Protein AF-A0A7S1W642-F1 (afdb_monomer)

pLDDT: mean 82.27, std 17.05, range [37.09, 96.06]

Mean predicted aligned error: 13.73 Å

Solvent-accessible surface area (backbone atoms only — not comparable to full-atom values): 12241 Å² total; per-residue (Å²): 141,85,82,89,78,83,83,75,82,77,78,81,70,81,85,79,68,90,84,46,72,65,66,64,46,68,77,48,94,57,82,75,82,73,81,80,67,82,68,95,68,77,88,47,71,65,61,54,49,51,52,53,49,54,56,46,49,63,68,70,60,69,68,79,76,90,74,82,75,85,46,74,66,53,46,51,51,51,52,50,53,54,50,51,52,49,51,52,50,39,72,73,46,70,82,43,63,66,62,53,51,53,49,29,52,42,28,45,71,72,69,62,33,59,71,61,21,49,55,47,49,60,62,46,38,83,76,37,65,90,38,69,69,54,50,50,54,52,32,52,48,29,49,72,73,71,35,58,69,59,21,49,55,49,39,55,51,40,39,71,69,43,67,86,44,64,70,55,54,53,50,46,31,48,50,28,50,76,74,66,39,57,65,61,24,49,54,52,49,52,53,54,63,74,60,67,71,79,94,123

Secondary structure (DSSP, 8-state):
-----PPPPPP------TT-HHHHHHTTT-------SPPSSPPPHHHHHHHHHHHHHHHHT-PPP-----SHHHHHHHHHHHHHHHHHHHHH-TT-HHHHHHHHHHHHHTS--HHHHHHHHHHHHHHHTT-HHHHHHHHHHHHHTT-HHHHHHHHHHHHHH-TT-HHHHHHHHHHHHHTT-HHHHHHHHHHHHHT-----

InterPro domains:
  IPR003107 HAT (Half-A-TPR) repeat [SM00386] (77-109)
  IPR003107 HAT (Half-A-TPR) repeat [SM00386] (112-144)
  IPR003107 HAT (Half-A-TPR) repeat [SM00386] (146-178)
  IPR011990 Tetratricopeptide-like helical domain superfamily [G3DSA:1.25.40.10] (44-200)
  IPR011990 Tetratricopeptide-like helical domain superfamily [SSF48452] (63-199)
  IPR045075 Pre-mRNA-splicing factor Syf1-like [PTHR11246] (33-199)
  IPR059164 PRP39, C-terminal HAT repeat [PF23241] (94-191)

Sequence (200 aa):
MSANGQPKPARRGPRVDPMNPAAAAIRKGRTAVINRSAAAVQMTAEQLLAKSFDANKRKAGTEEPDLMIVSKAELQAHLANKRENFEKGIRRDATGLLSWLRYARWEAHVAKSAPNARALYERACDHHAGNSQYWRAFAVFEMADGKPDNARAVLHRATTTLPGDAELWLLAILLERTQGCVAAARDLYNAWMNYQPEDA

Nearest PDB structures (foldseek):
  8c6j-assembly1_S  TM=8.115E-01  e=1.028E-09  Homo sapiens
  7w5a-assembly1_J  TM=8.202E-01  e=1.488E-08  Homo sapiens
  7w5b-assembly1_J  TM=8.202E-01  e=1.488E-08  Homo sapiens
  4ui9-assembly1_K  TM=5.389E-01  e=4.474E-03  Homo sapiens
  5g05-assembly1_K  TM=5.331E-01  e=1.613E-02  Homo sapiens

Radius of gyration: 32.49 Å; Cα contacts (8 Å, |Δi|>4): 109; chains: 1; bounding box: 70×49×112 Å

Foldseek 3Di:
DDDDDDDDPDDDPDDPDVPCPPVVVVVPPDPPPPPPPDDPDDDDPVNVVVVVVVVVCVVVPPDPPPDDDDDPVSVVVVVVVVVVVLVVVCVVPVLDLVSLLVVLVCCVPPVVDLVVSVVSLVVNCVNCLVPPVSLVSVLVSCVVVVNLVVSLVSLVSSCVSCVVDPVSLVVNLVSCVVVVNNVVSVVSVVVSVVVDDPPD

Organism: Neobodo designis (NCBI:txid312471)

Structure (mmCIF, N/CA/C/O backbone):
data_AF-A0A7S1W642-F1
#
_entry.id   AF-A0A7S1W642-F1
#
loop_
_atom_site.group_PDB
_atom_site.id
_atom_site.type_symbol
_atom_site.label_atom_id
_atom_site.label_alt_id
_atom_site.label_comp_id
_atom_site.label_asym_id
_atom_site.label_entity_id
_atom_site.label_seq_id
_atom_site.pdbx_PDB_ins_code
_atom_site.Cartn_x
_atom_site.Cartn_y
_atom_site.Cartn_z
_atom_site.occupancy
_atom_site.B_iso_or_equiv
_atom_site.auth_seq_id
_atom_site.auth_comp_id
_atom_site.auth_asym_id
_atom_site.auth_atom_id
_atom_site.pdbx_PDB_model_num
ATOM 1 N N . MET A 1 1 ? 19.844 -15.547 -86.059 1.00 49.56 1 MET A N 1
ATOM 2 C CA . MET A 1 1 ? 20.796 -16.454 -85.386 1.00 49.56 1 MET A CA 1
ATOM 3 C C . MET A 1 1 ? 21.851 -15.598 -84.705 1.00 49.56 1 MET A C 1
ATOM 5 O O . MET A 1 1 ? 22.629 -14.977 -85.405 1.00 49.56 1 MET A O 1
ATOM 9 N N . SER A 1 2 ? 21.816 -15.494 -83.378 1.00 44.38 2 SER A N 1
ATOM 10 C CA . SER A 1 2 ? 22.982 -15.145 -82.556 1.00 44.38 2 SER A CA 1
ATOM 11 C C . SER A 1 2 ? 22.657 -15.533 -81.122 1.00 44.38 2 SER A C 1
ATOM 13 O O . SER A 1 2 ? 21.701 -15.037 -80.530 1.00 44.38 2 SER A O 1
ATOM 15 N N . ALA A 1 3 ? 23.394 -16.525 -80.641 1.00 44.84 3 ALA A N 1
ATOM 16 C CA . ALA A 1 3 ? 23.334 -17.062 -79.296 1.00 44.84 3 ALA A CA 1
ATOM 17 C C . ALA A 1 3 ? 24.242 -16.263 -78.345 1.00 44.84 3 ALA A C 1
ATOM 19 O O . ALA A 1 3 ? 25.037 -15.437 -78.786 1.00 44.84 3 ALA A O 1
ATOM 20 N N . ASN A 1 4 ? 24.166 -16.642 -77.067 1.00 37.09 4 ASN A N 1
ATOM 21 C CA . ASN A 1 4 ? 24.979 -16.234 -75.916 1.00 37.09 4 ASN A CA 1
ATOM 22 C C . ASN A 1 4 ? 24.650 -14.864 -75.318 1.00 37.09 4 ASN A C 1
ATOM 24 O O . ASN A 1 4 ? 24.716 -13.842 -75.976 1.00 37.09 4 ASN A O 1
ATOM 28 N N . GLY A 1 5 ? 24.352 -14.737 -74.030 1.00 42.75 5 GLY A N 1
ATOM 29 C CA . GLY A 1 5 ? 24.379 -15.701 -72.934 1.00 42.75 5 GLY A CA 1
ATOM 30 C C . GLY A 1 5 ? 24.453 -14.874 -71.658 1.00 42.75 5 GLY A C 1
ATOM 31 O O . GLY A 1 5 ? 25.495 -14.298 -71.363 1.00 42.75 5 GLY A O 1
ATOM 32 N N . GLN A 1 6 ? 23.335 -14.730 -70.947 1.00 51.53 6 GLN A N 1
ATOM 33 C CA . GLN A 1 6 ? 23.319 -13.940 -69.718 1.00 51.53 6 GLN A CA 1
ATOM 34 C C . GLN A 1 6 ? 24.147 -14.629 -68.620 1.00 51.53 6 GLN A C 1
ATOM 36 O O . GLN A 1 6 ? 24.037 -15.850 -68.453 1.00 51.53 6 GLN A O 1
ATOM 41 N N . PRO A 1 7 ? 24.965 -13.885 -67.853 1.00 47.59 7 PRO A N 1
ATOM 42 C CA . PRO A 1 7 ? 25.741 -14.466 -66.768 1.00 47.59 7 PRO A CA 1
ATOM 43 C C . PRO A 1 7 ? 24.801 -14.909 -65.639 1.00 47.59 7 PRO A C 1
ATOM 45 O O . PRO A 1 7 ? 24.036 -14.117 -65.091 1.00 47.59 7 PRO A O 1
ATOM 48 N N . LYS A 1 8 ? 24.848 -16.202 -65.298 1.00 58.00 8 LYS A N 1
ATOM 49 C CA . LYS A 1 8 ? 24.100 -16.789 -64.175 1.00 58.00 8 LYS A CA 1
ATOM 50 C C . LYS A 1 8 ? 24.438 -16.067 -62.860 1.00 58.00 8 LYS A C 1
ATOM 52 O O . LYS A 1 8 ? 25.617 -15.801 -62.616 1.00 58.00 8 LYS A O 1
ATOM 57 N N . PRO A 1 9 ? 23.461 -15.835 -61.963 1.00 46.06 9 PRO A N 1
ATOM 58 C CA . PRO A 1 9 ? 23.743 -15.263 -60.653 1.00 46.06 9 PRO A CA 1
ATOM 59 C C . PRO A 1 9 ? 24.614 -16.223 -59.834 1.00 46.06 9 PRO A C 1
ATOM 61 O O . PRO A 1 9 ? 24.337 -17.424 -59.740 1.00 46.06 9 PRO A O 1
ATOM 64 N N . ALA A 1 10 ? 25.683 -15.683 -59.249 1.00 53.12 10 ALA A N 1
ATOM 65 C CA . ALA A 1 10 ? 26.601 -16.424 -58.398 1.00 53.12 10 ALA A CA 1
ATOM 66 C C . ALA A 1 10 ? 25.837 -17.070 -57.231 1.00 53.12 10 ALA A C 1
ATOM 68 O O . ALA A 1 10 ? 25.111 -16.398 -56.494 1.00 53.12 10 ALA A O 1
ATOM 69 N N . ARG A 1 11 ? 25.998 -18.389 -57.057 1.00 50.47 11 ARG A N 1
ATOM 70 C CA . ARG A 1 11 ? 25.451 -19.118 -55.906 1.00 50.47 11 ARG A CA 1
ATOM 71 C C . ARG A 1 11 ? 25.945 -18.451 -54.624 1.00 50.47 11 ARG A C 1
ATOM 73 O O . ARG A 1 11 ? 27.147 -18.408 -54.375 1.00 50.47 11 ARG A O 1
ATOM 80 N N . ARG A 1 12 ? 25.011 -17.956 -53.809 1.00 48.12 12 ARG A N 1
ATOM 81 C CA . ARG A 1 12 ? 25.296 -17.426 -52.472 1.00 48.12 12 ARG A CA 1
ATOM 82 C C . ARG A 1 12 ? 26.004 -18.528 -51.676 1.00 48.12 12 ARG A C 1
ATOM 84 O O . ARG A 1 12 ? 25.432 -19.595 -51.461 1.00 48.12 12 ARG A O 1
ATOM 91 N N . GLY A 1 13 ? 27.269 -18.297 -51.324 1.00 47.72 13 GLY A N 1
ATOM 92 C CA . GLY A 1 13 ? 28.053 -19.229 -50.516 1.00 47.72 13 GLY A CA 1
ATOM 93 C C . GLY A 1 13 ? 27.393 -19.481 -49.152 1.00 47.72 13 GLY A C 1
ATOM 94 O O . GLY A 1 13 ? 26.568 -18.674 -48.714 1.00 47.72 13 GLY A O 1
ATOM 95 N N . PRO A 1 14 ? 27.720 -20.596 -48.477 1.00 47.94 14 PRO A N 1
ATOM 96 C CA . PRO A 1 14 ? 27.116 -20.940 -47.195 1.00 47.94 14 PRO A CA 1
ATOM 97 C C . PRO A 1 14 ? 27.367 -19.827 -46.171 1.00 47.94 14 PRO A C 1
ATOM 99 O O . PRO A 1 14 ? 28.490 -19.340 -46.037 1.00 47.94 14 PRO A O 1
ATOM 102 N N . ARG A 1 15 ? 26.303 -19.429 -45.464 1.00 48.81 15 ARG A N 1
ATOM 103 C CA . ARG A 1 15 ? 26.336 -18.442 -44.380 1.00 48.81 15 ARG A CA 1
ATOM 104 C C . ARG A 1 15 ? 27.291 -18.966 -43.302 1.00 48.81 15 ARG A C 1
ATOM 106 O O . ARG A 1 15 ? 27.024 -19.991 -42.685 1.00 48.81 15 ARG A O 1
ATOM 113 N N . VAL A 1 16 ? 28.445 -18.324 -43.155 1.00 50.91 16 VAL A N 1
ATOM 114 C CA . VAL A 1 16 ? 29.413 -18.628 -42.098 1.00 50.91 16 VAL A CA 1
ATOM 115 C C . VAL A 1 16 ? 28.907 -17.949 -40.834 1.00 50.91 16 VAL A C 1
ATOM 117 O O . VAL A 1 16 ? 29.051 -16.739 -40.688 1.00 50.91 16 VAL A O 1
ATOM 120 N N . ASP A 1 17 ? 28.264 -18.711 -39.954 1.00 49.16 17 ASP A N 1
ATOM 121 C CA . ASP A 1 17 ? 27.924 -18.225 -38.621 1.00 49.16 17 ASP A CA 1
ATOM 122 C C . ASP A 1 17 ? 29.236 -18.052 -37.832 1.00 49.16 17 ASP A C 1
ATOM 124 O O . ASP A 1 17 ? 29.948 -19.036 -37.608 1.00 49.16 17 ASP A O 1
ATOM 128 N N . PRO A 1 18 ? 29.601 -16.829 -37.401 1.00 50.25 18 PRO A N 1
ATOM 129 C CA . PRO A 1 18 ? 30.891 -16.559 -36.756 1.00 50.25 18 PRO A CA 1
ATOM 130 C C . PRO A 1 18 ? 30.999 -17.141 -35.335 1.00 50.25 18 PRO A C 1
ATOM 132 O O . PRO A 1 18 ? 32.017 -16.969 -34.672 1.00 50.25 18 PRO A O 1
ATOM 135 N N . MET A 1 19 ? 29.957 -17.829 -34.859 1.00 48.47 19 MET A N 1
ATOM 136 C CA . MET A 1 19 ? 29.772 -18.192 -33.452 1.00 48.47 19 MET A CA 1
ATOM 137 C C . MET A 1 19 ? 30.074 -19.662 -33.129 1.00 48.47 19 MET A C 1
ATOM 139 O O . MET A 1 19 ? 29.944 -20.065 -31.977 1.00 48.47 19 MET A O 1
ATOM 143 N N . ASN A 1 20 ? 30.488 -20.480 -34.103 1.00 52.81 20 ASN A N 1
ATOM 144 C CA . ASN A 1 20 ? 30.936 -21.845 -33.823 1.00 52.81 20 ASN A CA 1
ATOM 145 C C . ASN A 1 20 ? 32.332 -22.116 -34.411 1.00 52.81 20 ASN A C 1
ATOM 147 O O . ASN A 1 20 ? 32.452 -22.700 -35.494 1.00 52.81 20 ASN A O 1
ATOM 151 N N . PRO A 1 21 ? 33.408 -21.722 -33.703 1.00 56.78 21 PRO A N 1
ATOM 152 C CA . PRO A 1 21 ? 34.778 -21.965 -34.152 1.00 56.78 21 PRO A CA 1
ATOM 153 C C . PRO A 1 21 ? 35.096 -23.463 -34.314 1.00 56.78 21 PRO A C 1
ATOM 155 O O . PRO A 1 21 ? 35.993 -23.814 -35.080 1.00 56.78 21 PRO A O 1
ATOM 158 N N . ALA A 1 22 ? 34.332 -24.359 -33.672 1.00 50.94 22 ALA A N 1
ATOM 159 C CA . ALA A 1 22 ? 34.479 -25.803 -33.843 1.00 50.94 22 ALA A CA 1
ATOM 160 C C . ALA A 1 22 ? 33.923 -26.297 -35.192 1.00 50.94 22 ALA A C 1
ATOM 162 O O . ALA A 1 22 ? 34.529 -27.161 -35.824 1.00 50.94 22 ALA A O 1
ATOM 163 N N . ALA A 1 23 ? 32.834 -25.708 -35.701 1.00 48.88 23 ALA A N 1
ATOM 164 C CA . ALA A 1 23 ? 32.276 -26.075 -37.007 1.00 48.88 23 ALA A CA 1
ATOM 165 C C . ALA A 1 23 ? 33.197 -25.665 -38.176 1.00 48.88 23 ALA A C 1
ATOM 167 O O . ALA A 1 23 ? 33.302 -26.383 -39.172 1.00 48.88 23 ALA A O 1
ATOM 168 N N . ALA A 1 24 ? 33.924 -24.550 -38.039 1.00 49.59 24 ALA A N 1
ATOM 169 C CA . ALA A 1 24 ? 34.930 -24.122 -39.014 1.00 49.59 24 ALA A CA 1
ATOM 170 C C . ALA A 1 24 ? 36.179 -25.029 -39.022 1.00 49.59 24 ALA A C 1
ATOM 172 O O . ALA A 1 24 ? 36.808 -25.205 -40.069 1.00 49.59 24 ALA A O 1
ATOM 173 N N . ALA A 1 25 ? 36.516 -25.638 -37.880 1.00 51.16 25 ALA A N 1
ATOM 174 C CA . ALA A 1 25 ? 37.663 -26.532 -37.739 1.00 51.16 25 ALA A CA 1
ATOM 175 C C . ALA A 1 25 ? 37.437 -27.921 -38.364 1.00 51.16 25 ALA A C 1
ATOM 177 O O . ALA A 1 25 ? 38.392 -28.532 -38.827 1.00 51.16 25 ALA A O 1
ATOM 178 N N . ILE A 1 26 ? 36.190 -28.397 -38.456 1.00 50.56 26 ILE A N 1
ATOM 179 C CA . ILE A 1 26 ? 35.874 -29.725 -39.017 1.00 50.56 26 ILE A CA 1
ATOM 180 C C . ILE A 1 26 ? 35.987 -29.744 -40.556 1.00 50.56 26 ILE A C 1
ATOM 182 O O . ILE A 1 26 ? 36.255 -30.784 -41.152 1.00 50.56 26 ILE A O 1
ATOM 186 N N . ARG A 1 27 ? 35.844 -28.591 -41.231 1.00 49.28 27 ARG A N 1
ATOM 187 C CA . ARG A 1 27 ? 35.864 -28.500 -42.708 1.00 49.28 27 ARG A CA 1
ATOM 188 C C . ARG A 1 27 ? 37.254 -28.425 -43.341 1.00 49.28 27 ARG A C 1
ATOM 190 O O . ARG A 1 27 ? 37.380 -28.601 -44.549 1.00 49.28 27 ARG A O 1
ATOM 197 N N . LYS A 1 28 ? 38.299 -28.174 -42.555 1.00 48.47 28 LYS A N 1
ATOM 198 C CA . LYS A 1 28 ? 39.688 -28.386 -42.972 1.00 48.47 28 LYS A CA 1
ATOM 199 C C . LYS A 1 28 ? 40.158 -29.598 -42.196 1.00 48.47 28 LYS A C 1
ATOM 201 O O . LYS A 1 28 ? 40.260 -29.494 -40.985 1.00 48.47 28 LYS A O 1
ATOM 206 N N . GLY A 1 29 ? 40.429 -30.711 -42.876 1.00 46.78 29 GLY A N 1
ATOM 207 C CA . GLY A 1 29 ? 40.983 -31.941 -42.300 1.00 46.78 29 GLY A CA 1
ATOM 208 C C . GLY A 1 29 ? 42.361 -31.731 -41.667 1.00 46.78 29 GLY A C 1
ATOM 209 O O . GLY A 1 29 ? 43.370 -32.224 -42.151 1.00 46.78 29 GLY A O 1
ATOM 210 N N . ARG A 1 30 ? 42.407 -30.954 -40.591 1.00 49.25 30 ARG A N 1
ATOM 211 C CA . ARG A 1 30 ? 43.501 -30.838 -39.650 1.00 49.25 30 ARG A CA 1
ATOM 212 C C . ARG A 1 30 ? 43.010 -31.575 -38.426 1.00 49.25 30 ARG A C 1
ATOM 214 O O . ARG A 1 30 ? 42.185 -31.062 -37.677 1.00 49.25 30 ARG A O 1
ATOM 221 N N . THR A 1 31 ? 43.518 -32.781 -38.228 1.00 54.06 31 THR A N 1
ATOM 222 C CA . THR A 1 31 ? 43.613 -33.351 -36.890 1.00 54.06 31 THR A CA 1
ATOM 223 C C . THR A 1 31 ? 44.357 -32.318 -36.049 1.00 54.06 31 THR A C 1
ATOM 225 O O . THR A 1 31 ? 45.576 -32.196 -36.161 1.00 54.06 31 THR A O 1
ATOM 228 N N . ALA A 1 32 ? 43.633 -31.470 -35.317 1.00 61.97 32 ALA A N 1
ATOM 229 C CA . ALA A 1 32 ? 44.259 -30.508 -34.431 1.00 61.97 32 ALA A CA 1
ATOM 230 C C . ALA A 1 32 ? 45.066 -31.335 -33.432 1.00 61.97 32 ALA A C 1
ATOM 232 O O . ALA A 1 32 ? 44.494 -32.066 -32.625 1.00 61.97 32 ALA A O 1
ATOM 233 N N . VAL A 1 33 ? 46.393 -31.300 -33.557 1.00 66.94 33 VAL A N 1
ATOM 234 C CA . VAL A 1 33 ? 47.286 -31.922 -32.586 1.00 66.94 33 VAL A CA 1
ATOM 235 C C . VAL A 1 33 ? 47.102 -31.113 -31.308 1.00 66.94 33 VAL A C 1
ATOM 237 O O . VAL A 1 33 ? 47.676 -30.039 -31.150 1.00 66.94 33 VAL A O 1
ATOM 240 N N . ILE A 1 34 ? 46.199 -31.573 -30.443 1.00 76.31 34 ILE A N 1
ATOM 241 C CA . ILE A 1 34 ? 45.973 -30.961 -29.139 1.00 76.31 34 ILE A CA 1
ATOM 242 C C . ILE A 1 34 ? 47.219 -31.273 -28.329 1.00 76.31 34 ILE A C 1
ATOM 244 O O . ILE A 1 34 ? 47.512 -32.439 -28.056 1.00 76.31 34 ILE A O 1
ATOM 248 N N . ASN A 1 35 ? 47.965 -30.236 -27.968 1.00 78.88 35 ASN A N 1
ATOM 249 C CA . ASN A 1 35 ? 49.090 -30.402 -27.074 1.00 78.88 35 ASN A CA 1
ATOM 250 C C . ASN A 1 35 ? 48.566 -30.879 -25.707 1.00 78.88 35 ASN A C 1
ATOM 252 O O . ASN A 1 35 ? 47.826 -30.158 -25.041 1.00 78.88 35 ASN A O 1
ATOM 256 N N . ARG A 1 36 ? 48.917 -32.113 -25.326 1.00 79.00 36 ARG A N 1
ATOM 257 C CA . ARG A 1 36 ? 48.558 -32.732 -24.038 1.00 79.00 36 ARG A CA 1
ATOM 258 C C . ARG A 1 36 ? 49.648 -32.564 -22.976 1.00 79.00 36 ARG A C 1
ATOM 260 O O . ARG A 1 36 ? 49.562 -33.191 -21.925 1.00 79.00 36 ARG A O 1
ATOM 267 N N . SER A 1 37 ? 50.682 -31.761 -23.239 1.00 83.94 37 SER A N 1
ATOM 268 C CA . SER A 1 37 ? 51.653 -31.395 -22.209 1.00 83.94 37 SER A CA 1
ATOM 269 C C . SER A 1 37 ? 50.948 -30.707 -21.040 1.00 83.94 37 SER A C 1
ATOM 271 O O . SER A 1 37 ? 49.957 -30.002 -21.245 1.00 83.94 37 SER A O 1
ATOM 273 N N . ALA A 1 38 ? 51.474 -30.862 -19.825 1.00 79.19 38 ALA A N 1
ATOM 274 C CA . ALA A 1 38 ? 50.940 -30.172 -18.656 1.00 79.19 38 ALA A CA 1
ATOM 275 C C . ALA A 1 38 ? 50.869 -28.655 -18.905 1.00 79.19 38 ALA A C 1
ATOM 277 O O . ALA A 1 38 ? 51.824 -28.051 -19.400 1.00 79.19 38 ALA A O 1
ATOM 278 N N . ALA A 1 39 ? 49.729 -28.040 -18.583 1.00 80.56 39 ALA A N 1
ATOM 279 C CA . ALA A 1 39 ? 49.584 -26.593 -18.664 1.00 80.56 39 ALA A CA 1
ATOM 280 C C . ALA A 1 39 ? 50.556 -25.923 -17.680 1.00 80.56 39 ALA A C 1
ATOM 282 O O . ALA A 1 39 ? 50.622 -26.311 -16.513 1.00 80.56 39 ALA A O 1
ATOM 283 N N . ALA A 1 40 ? 51.285 -24.906 -18.148 1.00 83.19 40 ALA A N 1
ATOM 284 C CA . ALA A 1 40 ? 52.266 -24.183 -17.335 1.00 83.19 40 ALA A CA 1
ATOM 285 C C . ALA A 1 40 ? 51.632 -23.470 -16.124 1.00 83.19 40 ALA A C 1
ATOM 287 O O . ALA A 1 40 ? 52.281 -23.303 -15.098 1.00 83.19 40 ALA A O 1
ATOM 288 N N . VAL A 1 41 ? 50.356 -23.084 -16.231 1.00 85.12 41 VAL A N 1
ATOM 289 C CA . VAL A 1 41 ? 49.557 -22.531 -15.132 1.00 85.12 41 VAL A CA 1
ATOM 290 C C . VAL A 1 41 ? 48.321 -23.400 -14.962 1.00 85.12 41 VAL A C 1
ATOM 292 O O . VAL A 1 41 ? 47.552 -23.590 -15.905 1.00 85.12 41 VAL A O 1
ATOM 295 N N . GLN A 1 42 ? 48.136 -23.932 -13.758 1.00 85.75 42 GLN A N 1
ATOM 296 C CA . GLN A 1 42 ? 46.941 -24.688 -13.410 1.00 85.75 42 GLN A CA 1
ATOM 297 C C . GLN A 1 42 ? 45.798 -23.725 -13.096 1.00 85.75 42 GLN A C 1
ATOM 299 O O . GLN A 1 42 ? 45.986 -22.719 -12.412 1.00 85.75 42 GLN A O 1
ATOM 304 N N . MET A 1 43 ? 44.606 -24.038 -13.599 1.00 83.94 43 MET A N 1
ATOM 305 C CA . MET A 1 43 ? 43.406 -23.275 -13.275 1.00 83.94 43 MET A CA 1
ATOM 306 C C . MET A 1 43 ? 43.085 -23.446 -11.791 1.00 83.94 43 MET A C 1
ATOM 308 O O . MET A 1 43 ? 42.824 -24.560 -11.338 1.00 83.94 43 MET A O 1
ATOM 312 N N . THR A 1 44 ? 43.082 -22.346 -11.040 1.00 92.50 44 THR A N 1
ATOM 313 C CA . THR A 1 44 ? 42.696 -22.366 -9.626 1.00 92.50 44 THR A CA 1
ATOM 314 C C . THR A 1 44 ? 41.194 -22.140 -9.467 1.00 92.50 44 THR A C 1
ATOM 316 O O . THR A 1 44 ? 40.544 -21.503 -10.304 1.00 92.50 44 THR A O 1
ATOM 319 N N . ALA A 1 45 ? 40.629 -22.638 -8.364 1.00 90.56 45 ALA A N 1
ATOM 320 C CA . ALA A 1 45 ? 39.233 -22.379 -8.013 1.00 90.56 45 ALA A CA 1
ATOM 321 C C . ALA A 1 45 ? 38.956 -20.871 -7.883 1.00 90.56 45 ALA A C 1
ATOM 323 O O . ALA A 1 45 ? 37.933 -20.386 -8.358 1.00 90.56 45 ALA A O 1
ATOM 324 N N . GLU A 1 46 ? 39.906 -20.113 -7.334 1.00 91.31 46 GLU A N 1
ATOM 325 C CA . GLU A 1 46 ? 39.825 -18.656 -7.216 1.00 91.31 46 GLU A CA 1
ATOM 326 C C . GLU A 1 46 ? 39.705 -17.966 -8.580 1.00 91.31 46 GLU A C 1
ATOM 328 O O . GLU A 1 46 ? 38.846 -17.110 -8.761 1.00 91.31 46 GLU A O 1
ATOM 333 N N . GLN A 1 47 ? 40.492 -18.379 -9.579 1.00 91.44 47 GLN A N 1
ATOM 334 C CA . GLN A 1 47 ? 40.419 -17.804 -10.926 1.00 91.44 47 GLN A CA 1
ATOM 335 C C . GLN A 1 47 ? 39.085 -18.099 -11.620 1.00 91.44 47 GLN A C 1
ATOM 337 O O . GLN A 1 47 ? 38.584 -17.267 -12.380 1.00 91.44 47 GLN A O 1
ATOM 342 N N . LEU A 1 48 ? 38.506 -19.280 -11.384 1.00 92.38 48 LEU A N 1
ATOM 343 C CA . LEU A 1 48 ? 37.179 -19.625 -11.897 1.00 92.38 48 LEU A CA 1
ATOM 344 C C . LEU A 1 48 ? 36.098 -18.772 -11.234 1.00 92.38 48 LEU A C 1
ATOM 346 O O . LEU A 1 48 ? 35.258 -18.194 -11.929 1.00 92.38 48 LEU A O 1
ATOM 350 N N . LEU A 1 49 ? 36.159 -18.645 -9.908 1.00 92.25 49 LEU A N 1
ATOM 351 C CA . LEU A 1 49 ? 35.232 -17.825 -9.143 1.00 92.25 49 LEU A CA 1
ATOM 352 C C . LEU A 1 49 ? 35.346 -16.355 -9.556 1.00 92.25 49 LEU A C 1
ATOM 354 O O . LEU A 1 49 ? 34.333 -15.775 -9.934 1.00 92.25 49 LEU A O 1
ATOM 358 N N . ALA A 1 50 ? 36.547 -15.780 -9.614 1.00 91.31 50 ALA A N 1
ATOM 359 C CA . ALA A 1 50 ? 36.778 -14.396 -10.033 1.00 91.31 50 ALA A CA 1
ATOM 360 C C . ALA A 1 50 ? 36.214 -14.110 -11.433 1.00 91.31 50 ALA A C 1
ATOM 362 O O . ALA A 1 50 ? 35.456 -13.160 -11.614 1.00 91.31 50 ALA A O 1
ATOM 363 N N . LYS A 1 51 ? 36.472 -14.989 -12.412 1.00 91.56 51 LYS A N 1
ATOM 364 C CA . LYS A 1 51 ? 35.894 -14.855 -13.761 1.00 91.56 51 LYS A CA 1
ATOM 365 C C . LYS A 1 51 ? 34.368 -14.924 -13.752 1.00 91.56 51 LYS A C 1
ATOM 367 O O . LYS A 1 51 ? 33.725 -14.191 -14.502 1.00 91.56 51 LYS A O 1
ATOM 372 N N . SER A 1 52 ? 33.787 -15.799 -12.929 1.00 88.62 52 SER A N 1
ATOM 373 C CA . SER A 1 52 ? 32.331 -15.907 -12.795 1.00 88.62 52 SER A CA 1
ATOM 374 C C . SER A 1 52 ? 31.724 -14.662 -12.142 1.00 88.62 52 SER A C 1
ATOM 376 O O . SER A 1 52 ? 30.720 -14.148 -12.636 1.00 88.62 52 SER A O 1
ATOM 378 N N . PHE A 1 53 ? 32.375 -14.119 -11.109 1.00 86.94 53 PHE A N 1
ATOM 379 C CA . PHE A 1 53 ? 31.977 -12.885 -10.442 1.00 86.94 53 PHE A CA 1
ATOM 380 C C . PHE A 1 53 ? 32.075 -11.688 -11.385 1.00 86.94 53 PHE A C 1
ATOM 382 O O . PHE A 1 53 ? 31.112 -10.935 -11.487 1.00 86.94 53 PHE A O 1
ATOM 389 N N . ASP A 1 54 ? 33.163 -11.546 -12.144 1.00 86.50 54 ASP A N 1
ATOM 390 C CA . ASP A 1 54 ? 33.324 -10.476 -13.135 1.00 86.50 54 ASP A CA 1
ATOM 391 C C . ASP A 1 54 ? 32.281 -10.566 -14.251 1.00 86.50 54 ASP A C 1
ATOM 393 O O . ASP A 1 54 ? 31.691 -9.560 -14.653 1.00 86.50 54 ASP A O 1
ATOM 397 N N . ALA A 1 55 ? 32.016 -11.776 -14.749 1.00 84.44 55 ALA A N 1
ATOM 398 C CA . ALA A 1 55 ? 30.981 -12.003 -15.750 1.00 84.44 55 ALA A CA 1
ATOM 399 C C . ALA A 1 55 ? 29.583 -11.670 -15.206 1.00 84.44 55 ALA A C 1
ATOM 401 O O . ALA A 1 55 ? 28.775 -11.076 -15.922 1.00 84.44 55 ALA A O 1
ATOM 402 N N . ASN A 1 56 ? 29.300 -12.016 -13.948 1.00 81.25 56 ASN A N 1
ATOM 403 C CA . ASN A 1 56 ? 28.026 -11.707 -13.312 1.00 81.25 56 ASN A CA 1
ATOM 404 C C . ASN A 1 56 ? 27.892 -10.210 -13.004 1.00 81.25 56 ASN A C 1
ATOM 406 O O . ASN A 1 56 ? 26.850 -9.629 -13.274 1.00 81.25 56 ASN A O 1
ATOM 410 N N . LYS A 1 57 ? 28.961 -9.550 -12.545 1.00 77.94 57 LYS A N 1
ATOM 411 C CA . LYS A 1 57 ? 29.005 -8.102 -12.300 1.00 77.94 57 LYS A CA 1
ATOM 412 C C . LYS A 1 57 ? 28.724 -7.307 -13.573 1.00 77.94 57 LYS A C 1
ATOM 414 O O . LYS A 1 57 ? 27.957 -6.353 -13.540 1.00 77.94 57 LYS A O 1
ATOM 419 N N . ARG A 1 58 ? 29.273 -7.739 -14.714 1.00 69.38 58 ARG A N 1
ATOM 420 C CA . ARG A 1 58 ? 28.973 -7.135 -16.026 1.00 69.38 58 ARG A CA 1
ATOM 421 C C . ARG A 1 58 ? 27.505 -7.285 -16.432 1.00 69.38 58 ARG A C 1
ATOM 423 O O . ARG A 1 58 ? 26.975 -6.389 -17.071 1.00 69.38 58 ARG A O 1
ATOM 430 N N . LYS A 1 59 ? 26.852 -8.393 -16.067 1.00 69.56 59 LYS A N 1
ATOM 431 C CA . LYS A 1 59 ? 25.414 -8.604 -16.315 1.00 69.56 59 LYS A CA 1
ATOM 432 C C . LYS A 1 59 ? 24.522 -7.861 -15.320 1.00 69.56 59 LYS A C 1
ATOM 434 O O . LYS A 1 59 ? 23.445 -7.419 -15.691 1.00 69.56 59 LYS A O 1
ATOM 439 N N . ALA A 1 60 ? 24.961 -7.739 -14.071 1.00 63.91 60 ALA A N 1
ATOM 440 C CA . ALA A 1 60 ? 24.241 -7.047 -13.009 1.00 63.91 60 ALA A CA 1
ATOM 441 C C . ALA A 1 60 ? 24.342 -5.513 -13.119 1.00 63.91 60 ALA A C 1
ATOM 443 O O . ALA A 1 60 ? 23.511 -4.817 -12.551 1.00 63.91 60 ALA A O 1
ATOM 444 N N . GLY A 1 61 ? 25.349 -4.995 -13.833 1.00 56.25 61 GLY A N 1
ATOM 445 C CA . GLY A 1 61 ? 25.688 -3.571 -13.898 1.00 56.25 61 GLY A CA 1
ATOM 446 C C . GLY A 1 61 ? 25.118 -2.772 -15.073 1.00 56.25 61 GLY A C 1
ATOM 447 O O . GLY A 1 61 ? 25.558 -1.646 -15.277 1.00 56.25 61 GLY A O 1
ATOM 448 N N . THR A 1 62 ? 24.183 -3.296 -15.870 1.00 62.75 62 THR A N 1
ATOM 449 C CA . THR A 1 62 ? 23.403 -2.430 -16.772 1.00 62.75 62 THR A CA 1
ATOM 450 C C . THR A 1 62 ? 22.363 -1.679 -15.951 1.00 62.75 62 THR A C 1
ATOM 452 O O . THR A 1 62 ? 21.206 -2.088 -15.883 1.00 62.75 62 THR A O 1
ATOM 455 N N . GLU A 1 63 ? 22.793 -0.608 -15.286 1.00 61.03 63 GLU A N 1
ATOM 456 C CA . GLU A 1 63 ? 21.876 0.428 -14.818 1.00 61.03 63 GLU A CA 1
ATOM 457 C C . GLU A 1 63 ? 21.128 0.960 -16.050 1.00 61.03 63 GLU A C 1
ATOM 459 O O . GLU A 1 63 ? 21.738 1.208 -17.097 1.00 61.03 63 GLU A O 1
ATOM 464 N N . GLU A 1 64 ? 19.794 1.026 -15.973 1.00 66.19 64 GLU A N 1
ATOM 465 C CA . GLU A 1 64 ? 18.992 1.635 -17.039 1.00 66.19 64 GLU A CA 1
ATOM 466 C C . GLU A 1 64 ? 19.558 3.050 -17.278 1.00 66.19 64 GLU A C 1
ATOM 468 O O . GLU A 1 64 ? 19.784 3.763 -16.300 1.00 66.19 64 GLU A O 1
ATOM 473 N N . PRO A 1 65 ? 19.850 3.458 -18.529 1.00 75.44 65 PRO A N 1
ATOM 474 C CA . PRO A 1 65 ? 20.377 4.796 -18.776 1.00 75.44 65 PRO A CA 1
ATOM 475 C C . PRO A 1 65 ? 19.401 5.835 -18.217 1.00 75.44 65 PRO A C 1
ATOM 477 O O . PRO A 1 65 ? 18.191 5.677 -18.384 1.00 75.44 65 PRO A O 1
ATOM 480 N N . ASP A 1 66 ? 19.912 6.891 -17.580 1.00 76.25 66 ASP A N 1
ATOM 481 C CA . ASP A 1 66 ? 19.083 7.997 -17.090 1.00 76.25 66 ASP A CA 1
ATOM 482 C C . ASP A 1 66 ? 18.423 8.700 -18.286 1.00 76.25 66 ASP A C 1
ATOM 484 O O . ASP A 1 66 ? 19.022 9.520 -18.988 1.00 76.25 66 ASP A O 1
ATOM 488 N N . LEU A 1 67 ? 17.177 8.320 -18.572 1.00 78.88 67 LEU A N 1
ATOM 489 C CA . LEU A 1 67 ? 16.380 8.894 -19.646 1.00 78.88 67 LEU A CA 1
ATOM 490 C C . LEU A 1 67 ? 15.633 10.115 -19.111 1.00 78.88 67 LEU A C 1
ATOM 492 O O . LEU A 1 67 ? 14.739 10.001 -18.271 1.00 78.88 67 LEU A O 1
ATOM 496 N N . MET A 1 68 ? 15.959 11.289 -19.645 1.00 85.81 68 MET A N 1
ATOM 497 C CA . MET A 1 68 ? 15.185 12.500 -19.391 1.00 85.81 68 MET A CA 1
ATOM 498 C C . MET A 1 68 ? 13.843 12.400 -20.117 1.00 85.81 68 MET A C 1
ATOM 500 O O . MET A 1 68 ? 13.795 12.405 -21.344 1.00 85.81 68 MET A O 1
ATOM 504 N N . ILE A 1 69 ? 12.752 12.299 -19.358 1.00 87.25 69 ILE A N 1
ATOM 505 C CA . ILE A 1 69 ? 11.393 12.258 -19.906 1.00 87.25 69 ILE A CA 1
ATOM 506 C C . ILE A 1 69 ? 10.984 13.688 -20.271 1.00 87.25 69 ILE A C 1
ATOM 508 O O . ILE A 1 69 ? 10.784 14.517 -19.382 1.00 87.25 69 ILE A O 1
ATOM 512 N N . VAL A 1 70 ? 10.861 13.981 -21.567 1.00 90.19 70 VAL A N 1
ATOM 513 C CA . VAL A 1 70 ? 10.587 15.341 -22.058 1.00 90.19 70 VAL A CA 1
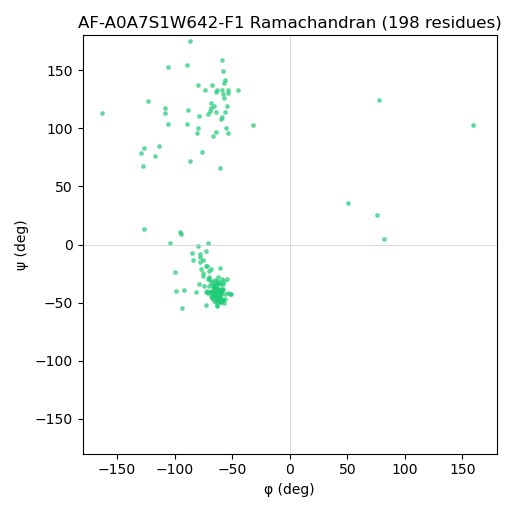ATOM 514 C C . VAL A 1 70 ? 9.107 15.516 -22.374 1.00 90.19 70 VAL A C 1
ATOM 516 O O . VAL A 1 70 ? 8.520 16.558 -22.077 1.00 90.19 70 VAL A O 1
ATOM 519 N N . SER A 1 71 ? 8.477 14.497 -22.963 1.00 93.38 71 SER A N 1
ATOM 520 C CA . SER A 1 71 ? 7.093 14.591 -23.427 1.00 93.38 71 SER A CA 1
ATOM 521 C C . SER A 1 71 ? 6.099 13.832 -22.543 1.00 93.38 71 SER A C 1
ATOM 523 O O . SER A 1 71 ? 6.399 12.812 -21.919 1.00 93.38 71 SER A O 1
ATOM 525 N N . LYS A 1 72 ? 4.840 14.295 -22.528 1.00 92.06 72 LYS A N 1
ATOM 526 C CA . LYS A 1 72 ? 3.739 13.576 -21.863 1.00 92.06 72 LYS A CA 1
ATOM 527 C C . LYS A 1 72 ? 3.542 12.174 -22.455 1.00 92.06 72 LYS A C 1
ATOM 529 O O . LYS A 1 72 ? 3.176 11.259 -21.723 1.00 92.06 72 LYS A O 1
ATOM 534 N N . ALA A 1 73 ? 3.776 12.005 -23.757 1.00 93.62 73 ALA A N 1
ATOM 535 C CA . ALA A 1 73 ? 3.673 10.712 -24.429 1.00 93.62 73 ALA A CA 1
ATOM 536 C C . ALA A 1 73 ? 4.758 9.737 -23.945 1.00 93.62 73 ALA A C 1
ATOM 538 O O . ALA A 1 73 ? 4.439 8.600 -23.602 1.00 93.62 73 ALA A O 1
ATOM 539 N N . GLU A 1 74 ? 6.006 10.198 -23.825 1.00 91.44 74 GLU A N 1
ATOM 540 C CA . GLU A 1 74 ? 7.099 9.419 -23.228 1.00 91.44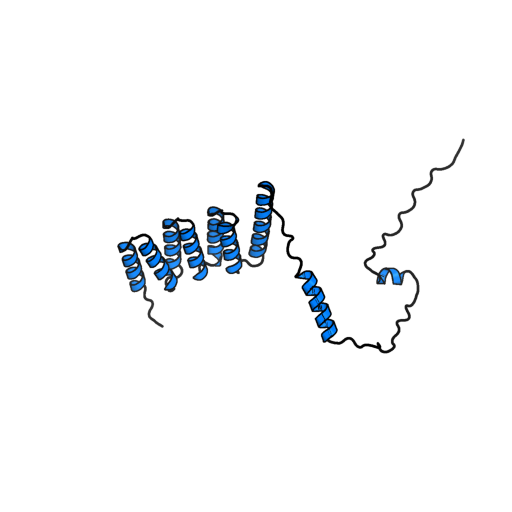 74 GLU A CA 1
ATOM 541 C C . GLU A 1 74 ? 6.804 9.046 -21.778 1.00 91.44 74 GLU A C 1
ATOM 543 O O . GLU A 1 74 ? 7.006 7.896 -21.396 1.00 91.44 74 GLU A O 1
ATOM 548 N N . LEU A 1 75 ? 6.264 9.978 -20.981 1.00 90.75 75 LEU A N 1
ATOM 549 C CA . LEU A 1 75 ? 5.880 9.690 -19.600 1.00 90.75 75 LEU A CA 1
ATOM 550 C C . LEU A 1 75 ? 4.845 8.562 -19.539 1.00 90.75 75 LEU A C 1
ATOM 552 O O . LEU A 1 75 ? 4.999 7.627 -18.758 1.00 90.75 75 LEU A O 1
ATOM 556 N N . GLN A 1 76 ? 3.803 8.623 -20.371 1.00 91.00 76 GLN A N 1
ATOM 557 C CA . GLN A 1 76 ? 2.773 7.583 -20.407 1.00 91.00 76 GLN A CA 1
ATOM 558 C C . GLN A 1 76 ? 3.332 6.235 -20.870 1.00 91.00 76 GLN A C 1
ATOM 560 O O . GLN A 1 76 ? 3.014 5.215 -20.262 1.00 91.00 76 GLN A O 1
ATOM 565 N N . ALA A 1 77 ? 4.202 6.219 -21.883 1.00 92.00 77 ALA A N 1
ATOM 566 C CA . ALA A 1 77 ? 4.873 5.001 -22.331 1.00 92.00 77 ALA A CA 1
ATOM 567 C C . ALA A 1 77 ? 5.774 4.410 -21.231 1.00 92.00 77 ALA A C 1
ATOM 569 O O . ALA A 1 77 ? 5.742 3.206 -20.979 1.00 92.00 77 ALA A O 1
ATOM 570 N N . HIS A 1 78 ? 6.520 5.254 -20.514 1.00 90.75 78 HIS A N 1
ATOM 571 C CA . HIS A 1 78 ? 7.355 4.834 -19.392 1.00 90.75 78 HIS A CA 1
ATOM 572 C C . HIS A 1 78 ? 6.518 4.235 -18.251 1.00 90.75 78 HIS A C 1
ATOM 574 O O . HIS A 1 78 ? 6.832 3.152 -17.754 1.00 90.75 78 HIS A O 1
ATOM 580 N N . LEU A 1 79 ? 5.415 4.889 -17.867 1.00 92.38 79 LEU A N 1
ATOM 581 C CA . LEU A 1 79 ? 4.488 4.362 -16.862 1.00 92.38 79 LEU A CA 1
ATOM 582 C C . LEU A 1 79 ? 3.854 3.037 -17.318 1.00 92.38 79 LEU A C 1
ATOM 584 O O . LEU A 1 79 ? 3.776 2.101 -16.525 1.00 92.38 79 LEU A O 1
ATOM 588 N N . ALA A 1 80 ? 3.447 2.920 -18.585 1.00 92.88 80 ALA A N 1
ATOM 589 C CA . ALA A 1 80 ? 2.883 1.688 -19.136 1.00 92.88 80 ALA A CA 1
ATOM 590 C C . ALA A 1 80 ? 3.885 0.522 -19.092 1.00 92.88 80 ALA A C 1
ATOM 592 O O . ALA A 1 80 ? 3.545 -0.558 -18.610 1.00 92.88 80 ALA A O 1
ATOM 593 N N . ASN A 1 81 ? 5.138 0.759 -19.489 1.00 92.75 81 ASN A N 1
ATOM 594 C CA . ASN A 1 81 ? 6.199 -0.247 -19.418 1.00 92.75 81 ASN A CA 1
ATOM 595 C C . ASN A 1 81 ? 6.475 -0.682 -17.970 1.00 92.75 81 ASN A C 1
ATOM 597 O O . ASN A 1 81 ? 6.611 -1.873 -17.686 1.00 92.75 81 ASN A O 1
ATOM 601 N N . LYS A 1 82 ? 6.522 0.267 -17.023 1.00 92.88 82 LYS A N 1
ATOM 602 C CA . LYS A 1 82 ? 6.702 -0.063 -15.600 1.00 92.88 82 LYS A CA 1
ATOM 603 C C . LYS A 1 82 ? 5.513 -0.871 -15.054 1.00 92.88 82 LYS A C 1
ATOM 605 O O . LYS A 1 82 ? 5.754 -1.859 -14.363 1.00 92.88 82 LYS A O 1
ATOM 610 N N . ARG A 1 83 ? 4.262 -0.543 -15.417 1.00 94.88 83 ARG A N 1
ATOM 611 C CA . ARG A 1 83 ? 3.066 -1.349 -15.073 1.00 94.88 83 ARG A CA 1
ATOM 612 C C . ARG A 1 83 ? 3.166 -2.770 -15.600 1.00 94.88 83 ARG A C 1
ATOM 614 O O . ARG A 1 83 ? 2.941 -3.717 -14.854 1.00 94.88 83 ARG A O 1
ATOM 621 N N . GLU A 1 84 ? 3.541 -2.930 -16.866 1.00 95.06 84 GLU A N 1
ATOM 622 C CA . GLU A 1 84 ? 3.696 -4.251 -17.471 1.00 95.06 84 GLU A CA 1
ATOM 623 C C . GLU A 1 84 ? 4.745 -5.090 -16.728 1.00 95.06 84 GLU A C 1
ATOM 625 O O . GLU A 1 84 ? 4.525 -6.275 -16.476 1.00 95.06 84 GLU A O 1
ATOM 630 N N . ASN A 1 85 ? 5.857 -4.476 -16.316 1.00 94.00 85 ASN A N 1
ATOM 631 C CA . ASN A 1 85 ? 6.892 -5.149 -15.533 1.00 94.00 85 ASN A CA 1
ATOM 632 C C . ASN A 1 85 ? 6.390 -5.587 -14.149 1.00 94.00 85 ASN A C 1
ATOM 634 O O . ASN A 1 85 ? 6.669 -6.714 -13.733 1.00 94.00 85 ASN A O 1
ATOM 638 N N . PHE A 1 86 ? 5.627 -4.741 -13.450 1.00 94.88 86 PHE A N 1
ATOM 639 C CA . PHE A 1 86 ? 5.000 -5.123 -12.181 1.00 94.88 86 PHE A CA 1
ATOM 640 C C . PHE A 1 86 ? 3.992 -6.260 -12.362 1.00 94.88 86 PHE A C 1
ATOM 642 O O . PHE A 1 86 ? 4.052 -7.244 -11.626 1.00 94.88 86 PHE A O 1
ATOM 649 N N . GLU A 1 87 ? 3.125 -6.180 -13.373 1.00 94.50 87 GLU A N 1
ATOM 650 C CA . GLU A 1 87 ? 2.141 -7.225 -13.680 1.00 94.50 87 GLU A CA 1
ATOM 651 C C . GLU A 1 87 ? 2.815 -8.549 -14.056 1.00 94.50 87 GLU A C 1
ATOM 653 O O . GLU A 1 87 ? 2.383 -9.607 -13.609 1.00 94.50 87 GLU A O 1
ATOM 658 N N . LYS A 1 88 ? 3.908 -8.523 -14.829 1.00 94.38 88 LYS A N 1
ATOM 659 C CA . LYS A 1 88 ? 4.723 -9.719 -15.105 1.00 94.38 88 LYS A CA 1
ATOM 660 C C . LYS A 1 88 ? 5.298 -10.317 -13.820 1.00 94.38 88 LYS A C 1
ATOM 662 O O . LYS A 1 88 ? 5.282 -11.536 -13.664 1.00 94.38 88 LYS A O 1
ATOM 667 N N . GLY A 1 89 ? 5.778 -9.477 -12.902 1.00 92.50 89 GLY A N 1
ATOM 668 C CA . GLY A 1 89 ? 6.287 -9.911 -11.600 1.00 92.50 89 GLY A CA 1
ATOM 669 C C . GLY A 1 89 ? 5.214 -10.577 -10.740 1.00 92.50 89 GLY A C 1
ATOM 670 O O . GLY A 1 89 ? 5.446 -11.653 -10.198 1.00 92.50 89 GLY A O 1
ATOM 671 N N . ILE A 1 90 ? 4.024 -9.981 -10.678 1.00 93.25 90 ILE A N 1
ATOM 672 C CA . ILE A 1 90 ? 2.880 -10.524 -9.935 1.00 93.25 90 ILE A CA 1
ATOM 673 C C . ILE A 1 90 ? 2.363 -11.815 -10.571 1.00 93.25 90 ILE A C 1
ATOM 675 O O . ILE A 1 90 ? 2.055 -12.764 -9.861 1.00 93.25 90 ILE A O 1
ATOM 679 N N . ARG A 1 91 ? 2.316 -11.898 -11.907 1.00 91.62 91 ARG A N 1
ATOM 680 C CA . ARG A 1 91 ? 1.955 -13.144 -12.602 1.00 91.62 91 ARG A CA 1
ATOM 681 C C . ARG A 1 91 ? 2.931 -14.279 -12.312 1.00 91.62 91 ARG A C 1
ATOM 683 O O . ARG A 1 91 ? 2.513 -15.430 -12.324 1.00 91.62 91 ARG A O 1
ATOM 690 N N . ARG A 1 92 ? 4.212 -13.967 -12.093 1.00 91.94 92 ARG A N 1
ATOM 691 C CA . ARG A 1 92 ? 5.209 -14.966 -11.699 1.00 91.94 92 ARG A CA 1
ATOM 692 C C . ARG A 1 92 ? 4.994 -15.406 -10.252 1.00 91.94 92 ARG A C 1
ATOM 694 O O . ARG A 1 92 ? 4.883 -16.598 -10.004 1.00 91.94 92 ARG A O 1
ATOM 701 N N . ASP A 1 93 ? 4.901 -14.437 -9.341 1.00 89.06 93 ASP A N 1
ATOM 702 C CA . ASP A 1 93 ? 4.857 -14.659 -7.895 1.00 89.06 93 ASP A CA 1
ATOM 703 C C . ASP A 1 93 ? 3.670 -13.897 -7.266 1.00 89.06 93 ASP A C 1
ATOM 705 O O . ASP A 1 93 ? 3.834 -12.829 -6.668 1.00 89.06 93 ASP A O 1
ATOM 709 N N . ALA A 1 94 ? 2.459 -14.451 -7.387 1.00 85.94 94 ALA A N 1
ATOM 710 C CA . ALA A 1 94 ? 1.226 -13.814 -6.899 1.00 85.94 94 ALA A CA 1
ATOM 711 C C . ALA A 1 94 ? 1.089 -13.827 -5.364 1.00 85.94 94 ALA A C 1
ATOM 713 O O . ALA A 1 94 ? 0.338 -13.041 -4.798 1.00 85.94 94 ALA A O 1
ATOM 714 N N . THR A 1 95 ? 1.836 -14.689 -4.674 1.00 88.06 95 THR A N 1
ATOM 715 C CA . THR A 1 95 ? 1.836 -14.809 -3.206 1.00 88.06 95 THR A CA 1
ATOM 716 C C . THR A 1 95 ? 2.782 -13.820 -2.518 1.00 88.06 95 THR A C 1
ATOM 718 O O . THR A 1 95 ? 2.805 -13.722 -1.290 1.00 88.06 95 THR A O 1
ATOM 721 N N . GLY A 1 96 ? 3.598 -13.084 -3.276 1.00 91.75 96 GLY A N 1
ATOM 722 C CA . GLY A 1 96 ? 4.565 -12.149 -2.716 1.00 91.75 96 GLY A CA 1
ATOM 723 C C . GLY A 1 96 ? 3.923 -10.819 -2.329 1.00 91.75 96 GLY A C 1
ATOM 724 O O . GLY A 1 96 ? 3.866 -9.916 -3.163 1.00 91.75 96 GLY A O 1
ATOM 725 N N . LEU A 1 97 ? 3.539 -10.643 -1.058 1.00 92.94 97 LEU A N 1
ATOM 726 C CA . LEU A 1 97 ? 2.937 -9.393 -0.559 1.00 92.94 97 LEU A CA 1
ATOM 727 C C . LEU A 1 97 ? 3.771 -8.152 -0.919 1.00 92.94 97 LEU A C 1
ATOM 729 O O . LEU A 1 97 ? 3.236 -7.136 -1.357 1.00 92.94 97 LEU A O 1
ATOM 733 N N . LEU A 1 98 ? 5.097 -8.231 -0.782 1.00 92.88 98 LEU A N 1
ATOM 734 C CA . LEU A 1 98 ? 5.982 -7.102 -1.069 1.00 92.88 98 LEU A CA 1
ATOM 735 C C . LEU A 1 98 ? 5.903 -6.646 -2.537 1.00 92.88 98 LEU A C 1
ATOM 737 O O . LEU A 1 98 ? 6.023 -5.452 -2.809 1.00 92.88 98 LEU A O 1
ATOM 741 N N . SER A 1 99 ? 5.677 -7.567 -3.479 1.00 93.75 99 SER A N 1
ATOM 742 C CA . SER A 1 99 ? 5.509 -7.238 -4.899 1.00 93.75 99 SER A CA 1
ATOM 743 C C . SER A 1 99 ? 4.255 -6.394 -5.121 1.00 93.75 99 SER A C 1
ATOM 745 O O . SER A 1 99 ? 4.331 -5.366 -5.799 1.00 93.75 99 SER A O 1
ATOM 747 N N . TRP A 1 100 ? 3.143 -6.776 -4.486 1.00 94.88 100 TRP A N 1
ATOM 748 C CA . TRP A 1 100 ? 1.888 -6.023 -4.513 1.00 94.88 100 TRP A CA 1
ATOM 749 C C . TRP A 1 100 ? 2.033 -4.653 -3.855 1.00 94.88 100 TRP A C 1
ATOM 751 O O . TRP A 1 100 ? 1.707 -3.642 -4.474 1.00 94.88 100 TRP A O 1
ATOM 761 N N . LEU A 1 101 ? 2.599 -4.593 -2.645 1.00 94.44 101 LEU A N 1
ATOM 762 C CA . LEU A 1 101 ? 2.776 -3.335 -1.913 1.00 94.44 101 LEU A CA 1
ATOM 763 C C . LEU A 1 101 ? 3.698 -2.363 -2.652 1.00 94.44 101 LEU A C 1
ATOM 765 O O . LEU A 1 101 ? 3.413 -1.168 -2.721 1.00 94.44 101 LEU A O 1
ATOM 769 N N . ARG A 1 102 ? 4.790 -2.856 -3.249 1.00 94.19 102 ARG A N 1
ATOM 770 C CA . ARG A 1 102 ? 5.699 -2.023 -4.045 1.00 94.19 102 ARG A CA 1
ATOM 771 C C . ARG A 1 102 ? 4.995 -1.443 -5.269 1.00 94.19 102 ARG A C 1
ATOM 773 O O . ARG A 1 102 ? 5.201 -0.270 -5.572 1.00 94.19 102 ARG A O 1
ATOM 780 N N . TYR A 1 103 ? 4.168 -2.238 -5.945 1.00 95.06 103 TYR A N 1
ATOM 781 C CA . TYR A 1 103 ? 3.407 -1.769 -7.099 1.00 95.06 103 TYR A CA 1
ATOM 782 C C . TYR A 1 103 ? 2.323 -0.757 -6.690 1.00 95.06 103 TYR A C 1
ATOM 784 O O . TYR A 1 103 ? 2.247 0.319 -7.281 1.00 95.06 103 TYR A O 1
ATOM 792 N N . ALA A 1 104 ? 1.575 -1.020 -5.615 1.00 94.69 104 ALA A N 1
ATOM 793 C CA . ALA A 1 104 ? 0.553 -0.105 -5.098 1.00 94.69 104 ALA A CA 1
ATOM 794 C C . ALA A 1 104 ? 1.150 1.239 -4.672 1.00 94.69 104 ALA A C 1
ATOM 796 O O . ALA A 1 104 ? 0.653 2.304 -5.039 1.00 94.69 104 ALA A O 1
ATOM 797 N N . ARG A 1 105 ? 2.277 1.194 -3.955 1.00 93.81 105 ARG A N 1
ATOM 798 C CA . ARG A 1 105 ? 3.024 2.384 -3.541 1.00 93.81 105 ARG A CA 1
ATOM 799 C C . ARG A 1 105 ? 3.529 3.180 -4.744 1.00 93.81 105 ARG A C 1
ATOM 801 O O . ARG A 1 105 ? 3.477 4.408 -4.733 1.00 93.81 105 ARG A O 1
ATOM 808 N N . TRP A 1 106 ? 4.006 2.497 -5.783 1.00 94.94 106 TRP A N 1
ATOM 809 C CA . TRP A 1 106 ? 4.449 3.147 -7.013 1.00 94.94 106 TRP A CA 1
ATOM 810 C C . TRP A 1 106 ? 3.291 3.836 -7.756 1.00 94.94 106 TRP A C 1
ATOM 812 O O . TRP A 1 106 ? 3.439 4.994 -8.149 1.00 94.94 106 TRP A O 1
ATOM 822 N N . GLU A 1 107 ? 2.121 3.197 -7.878 1.00 93.94 1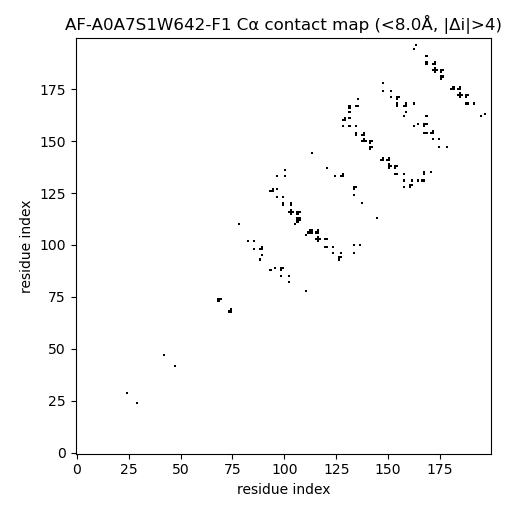07 GLU A N 1
ATOM 823 C CA . GLU A 1 107 ? 0.928 3.834 -8.468 1.00 93.94 107 GLU A CA 1
ATOM 824 C C . GLU A 1 107 ? 0.469 5.060 -7.667 1.00 93.94 107 GLU A C 1
ATOM 826 O O . GLU A 1 107 ? 0.142 6.098 -8.250 1.00 93.94 107 GLU A O 1
ATOM 831 N N . ALA A 1 108 ? 0.492 4.968 -6.334 1.00 91.50 108 ALA A N 1
ATOM 832 C CA . ALA A 1 108 ? 0.076 6.051 -5.449 1.00 91.50 108 ALA A CA 1
ATOM 833 C C . ALA A 1 108 ? 1.001 7.278 -5.543 1.00 91.50 108 ALA A C 1
ATOM 835 O O . ALA A 1 108 ? 0.524 8.398 -5.712 1.00 91.50 108 ALA A O 1
ATOM 836 N N . HIS A 1 109 ? 2.323 7.085 -5.468 1.00 88.62 109 HIS A N 1
ATOM 837 C CA . HIS A 1 109 ? 3.270 8.205 -5.390 1.00 88.62 109 HIS A CA 1
ATOM 838 C C . HIS A 1 109 ? 3.800 8.680 -6.746 1.00 88.62 109 HIS A C 1
ATOM 840 O O . HIS A 1 109 ? 3.975 9.882 -6.942 1.00 88.62 109 HIS A O 1
ATOM 846 N N . VAL A 1 110 ? 4.083 7.759 -7.674 1.00 86.44 110 VAL A N 1
ATOM 847 C CA . VAL A 1 110 ? 4.748 8.084 -8.948 1.00 86.44 110 VAL A CA 1
ATOM 848 C C . VAL A 1 110 ? 3.718 8.333 -10.038 1.00 86.44 110 VAL A C 1
ATOM 850 O O . VAL A 1 110 ? 3.714 9.400 -10.648 1.00 86.44 110 VAL A O 1
ATOM 853 N N . ALA A 1 111 ? 2.810 7.378 -10.255 1.00 82.44 111 ALA A N 1
ATOM 854 C CA . ALA A 1 111 ? 1.757 7.528 -11.259 1.00 82.44 111 ALA A CA 1
ATOM 855 C C . ALA A 1 111 ? 0.629 8.474 -10.804 1.00 82.44 111 ALA A C 1
ATOM 857 O O . ALA A 1 111 ? -0.181 8.891 -11.633 1.00 82.44 111 ALA A O 1
ATOM 858 N N . LYS A 1 112 ? 0.584 8.811 -9.502 1.00 86.19 112 LYS A N 1
ATOM 859 C CA . LYS A 1 112 ? -0.429 9.664 -8.855 1.00 86.19 112 LYS A CA 1
ATOM 860 C C . LYS A 1 112 ? -1.859 9.222 -9.176 1.00 86.19 112 LYS A C 1
ATOM 862 O O . LYS A 1 112 ? -2.759 10.045 -9.333 1.00 86.19 112 LYS A O 1
ATOM 867 N N . SER A 1 113 ? -2.062 7.910 -9.294 1.00 89.69 113 SER A N 1
ATOM 868 C CA . SER A 1 113 ? -3.357 7.316 -9.607 1.00 89.69 113 SER A CA 1
ATOM 869 C C . SER A 1 113 ? -3.875 6.515 -8.418 1.00 89.69 113 SER A C 1
ATOM 871 O O . SER A 1 113 ? -3.743 5.293 -8.341 1.00 89.69 113 SER A O 1
ATOM 873 N N . ALA A 1 114 ? -4.523 7.219 -7.491 1.00 90.75 114 ALA A N 1
ATOM 874 C CA . ALA A 1 114 ? -5.224 6.603 -6.372 1.00 90.75 114 ALA A CA 1
ATOM 875 C C . ALA A 1 114 ? -6.256 5.521 -6.769 1.00 90.75 114 ALA A C 1
ATOM 877 O O . ALA A 1 114 ? -6.292 4.486 -6.105 1.00 90.75 114 ALA A O 1
ATOM 878 N N . PRO A 1 115 ? -7.087 5.671 -7.829 1.00 93.38 115 PRO A N 1
ATOM 879 C CA . PRO A 1 115 ? -8.039 4.616 -8.186 1.00 93.38 115 PRO A CA 1
ATOM 880 C C . PRO A 1 115 ? -7.352 3.325 -8.650 1.00 93.38 115 PRO A C 1
ATOM 882 O O . PRO A 1 115 ? -7.815 2.242 -8.303 1.00 93.38 115 PRO A O 1
ATOM 885 N N . ASN A 1 116 ? -6.227 3.421 -9.366 1.00 93.06 116 ASN A N 1
ATOM 886 C CA . ASN A 1 116 ? -5.469 2.242 -9.784 1.00 93.06 116 ASN A CA 1
ATOM 887 C C . ASN A 1 116 ? -4.816 1.544 -8.588 1.00 93.06 116 ASN A C 1
ATOM 889 O O . ASN A 1 116 ? -4.856 0.318 -8.500 1.00 93.06 116 ASN A O 1
ATOM 893 N N . ALA A 1 117 ? -4.265 2.316 -7.646 1.00 95.06 117 ALA A N 1
ATOM 894 C CA . ALA A 1 117 ? -3.724 1.770 -6.407 1.00 95.06 117 ALA A CA 1
ATOM 895 C C . ALA A 1 117 ? -4.804 1.027 -5.595 1.00 95.06 117 ALA A C 1
ATOM 897 O O . ALA A 1 117 ? -4.551 -0.087 -5.146 1.00 95.06 117 ALA A O 1
ATOM 898 N N . ARG A 1 118 ? -6.028 1.572 -5.490 1.00 95.06 118 ARG A N 1
ATOM 899 C CA . ARG A 1 118 ? -7.170 0.883 -4.854 1.00 95.06 118 ARG A CA 1
ATOM 900 C C . ARG A 1 118 ? -7.525 -0.425 -5.537 1.00 95.06 118 ARG A C 1
ATOM 902 O O . ARG A 1 118 ? -7.643 -1.444 -4.869 1.00 95.06 118 ARG A O 1
ATOM 909 N N . ALA A 1 119 ? -7.661 -0.405 -6.861 1.00 95.06 119 ALA A N 1
ATOM 910 C CA . ALA A 1 119 ? -7.957 -1.612 -7.625 1.00 95.06 119 ALA A CA 1
ATOM 911 C C . ALA A 1 119 ? -6.886 -2.693 -7.408 1.00 95.06 119 ALA A C 1
ATOM 913 O O . ALA A 1 119 ? -7.194 -3.882 -7.378 1.00 95.06 119 ALA A O 1
ATOM 914 N N . LEU A 1 120 ? -5.628 -2.286 -7.228 1.00 94.94 120 LEU A N 1
ATOM 915 C CA . LEU A 1 120 ? -4.544 -3.207 -6.937 1.00 94.94 120 LEU A CA 1
ATOM 916 C C . LEU A 1 120 ? -4.602 -3.768 -5.511 1.00 94.94 120 LEU A C 1
ATOM 918 O O . LEU A 1 120 ? -4.373 -4.963 -5.346 1.00 94.94 120 LEU A O 1
ATOM 922 N N . TYR A 1 121 ? -4.922 -2.946 -4.505 1.00 95.56 121 TYR A N 1
ATOM 923 C CA . TYR A 1 121 ? -5.160 -3.439 -3.147 1.00 95.56 121 TYR A CA 1
ATOM 924 C C . TYR A 1 121 ? -6.321 -4.434 -3.131 1.00 95.56 121 TYR A C 1
ATOM 926 O O . TYR A 1 121 ? -6.131 -5.556 -2.684 1.00 95.56 121 TYR A O 1
ATOM 934 N N . GLU A 1 122 ? -7.469 -4.108 -3.728 1.00 94.81 122 GLU A N 1
ATOM 935 C CA . GLU A 1 122 ? -8.605 -5.040 -3.780 1.00 94.81 122 GLU A CA 1
ATOM 936 C C . GLU A 1 122 ? -8.247 -6.361 -4.483 1.00 94.81 122 GLU A C 1
ATOM 938 O O . GLU A 1 122 ? -8.594 -7.423 -3.980 1.00 94.81 122 GLU A O 1
ATOM 943 N N . ARG A 1 123 ? -7.457 -6.335 -5.569 1.00 94.69 123 ARG A N 1
ATOM 944 C CA . ARG A 1 123 ? -6.919 -7.567 -6.188 1.00 94.69 123 ARG A CA 1
ATOM 945 C C . ARG A 1 123 ? -5.990 -8.347 -5.254 1.00 94.69 123 ARG A C 1
ATOM 947 O O . ARG A 1 123 ? -6.000 -9.573 -5.254 1.00 94.69 123 ARG A O 1
ATOM 954 N N . ALA A 1 124 ? -5.156 -7.654 -4.485 1.00 94.50 124 ALA A N 1
ATOM 955 C CA . ALA A 1 124 ? -4.262 -8.281 -3.516 1.00 94.50 124 ALA A CA 1
ATOM 956 C C . ALA A 1 124 ? -5.024 -8.867 -2.311 1.00 94.50 124 ALA A C 1
ATOM 958 O O . ALA A 1 124 ? -4.515 -9.790 -1.671 1.00 94.50 124 ALA A O 1
ATOM 959 N N . CYS A 1 125 ? -6.237 -8.379 -2.021 1.00 93.75 125 CYS A N 1
ATOM 960 C CA . CYS A 1 125 ? -7.086 -8.866 -0.934 1.00 93.75 125 CYS A CA 1
ATOM 961 C C . CYS A 1 125 ? -7.362 -10.369 -1.055 1.00 93.75 125 CYS A C 1
ATOM 963 O O . CYS A 1 125 ? -7.246 -11.084 -0.062 1.00 93.75 125 CYS A O 1
ATOM 965 N N . ASP A 1 126 ? -7.636 -10.859 -2.267 1.00 90.38 126 ASP A N 1
ATOM 966 C CA . ASP A 1 126 ? -7.949 -12.272 -2.525 1.00 90.38 126 ASP A CA 1
ATOM 967 C C . ASP A 1 126 ? -6.815 -13.220 -2.096 1.00 90.38 126 ASP A C 1
ATOM 969 O O . ASP A 1 126 ? -7.055 -14.355 -1.688 1.00 90.38 126 ASP A O 1
ATOM 973 N N . HIS A 1 127 ? -5.566 -12.750 -2.146 1.00 89.75 127 HIS A N 1
ATOM 974 C CA . HIS A 1 127 ? -4.382 -13.534 -1.789 1.00 89.75 127 HIS A CA 1
ATOM 975 C C . HIS A 1 127 ? -3.857 -13.251 -0.374 1.00 89.75 127 HIS A C 1
ATOM 977 O O . HIS A 1 127 ? -3.143 -14.080 0.196 1.00 89.75 127 HIS A O 1
ATOM 983 N N . HIS A 1 128 ? -4.156 -12.077 0.190 1.00 91.88 128 HIS A N 1
ATOM 984 C CA . HIS A 1 128 ? -3.510 -11.566 1.404 1.00 91.88 128 HIS A CA 1
ATOM 985 C C . HIS A 1 128 ? -4.473 -11.163 2.525 1.00 91.88 128 HIS A C 1
ATOM 987 O O . HIS A 1 128 ? -4.027 -10.575 3.509 1.00 91.88 128 HIS A O 1
ATOM 993 N N . ALA A 1 129 ? -5.753 -11.537 2.446 1.00 91.44 129 ALA A N 1
ATOM 994 C CA . ALA A 1 129 ? -6.744 -11.263 3.492 1.00 91.44 129 ALA A CA 1
ATOM 995 C C . ALA A 1 129 ? -6.328 -11.761 4.893 1.00 91.44 129 ALA A C 1
ATOM 997 O O . ALA A 1 129 ? -6.685 -11.147 5.893 1.00 91.44 129 ALA A O 1
ATOM 998 N N . GLY A 1 130 ? -5.532 -12.831 4.983 1.00 92.31 130 GLY A N 1
ATOM 999 C CA . GLY A 1 130 ? -5.016 -13.352 6.255 1.00 92.31 130 GLY A CA 1
ATOM 1000 C C . GLY A 1 130 ? -3.803 -12.605 6.828 1.00 92.31 130 GLY A C 1
ATOM 1001 O O . GLY A 1 130 ? -3.300 -12.989 7.878 1.00 92.31 130 GLY A O 1
ATOM 1002 N N . ASN A 1 131 ? -3.283 -11.576 6.150 1.00 93.88 131 ASN A N 1
ATOM 1003 C CA . ASN A 1 131 ? -2.065 -10.883 6.563 1.00 93.88 131 ASN A CA 1
ATOM 1004 C C . ASN A 1 131 ? -2.358 -9.476 7.107 1.00 93.88 131 ASN A C 1
ATOM 1006 O O . ASN A 1 131 ? -2.769 -8.577 6.378 1.00 93.88 131 ASN A O 1
ATOM 1010 N N . SER A 1 132 ? -2.040 -9.258 8.380 1.00 93.56 132 SER A N 1
ATOM 1011 C CA . SER A 1 132 ? -2.121 -7.956 9.055 1.00 93.56 132 SER A CA 1
ATOM 1012 C C . SER A 1 132 ? -1.403 -6.813 8.323 1.00 93.56 132 SER A C 1
ATOM 1014 O O . SER A 1 132 ? -1.914 -5.696 8.212 1.00 93.56 132 SER A O 1
ATOM 1016 N N . GLN A 1 133 ? -0.198 -7.072 7.805 1.00 94.62 133 GLN A N 1
ATOM 1017 C CA . GLN A 1 133 ? 0.628 -6.051 7.150 1.00 94.62 133 GLN A CA 1
ATOM 1018 C C . GLN A 1 133 ? -0.045 -5.502 5.890 1.00 94.62 133 GLN A C 1
ATOM 1020 O O . GLN A 1 133 ? 0.070 -4.313 5.592 1.00 94.62 133 GLN A O 1
ATOM 1025 N N . TYR A 1 134 ? -0.781 -6.353 5.172 1.00 95.75 134 TYR A N 1
ATOM 1026 C CA . TYR A 1 134 ? -1.557 -5.948 4.005 1.00 95.75 134 TYR A CA 1
ATOM 1027 C C . TYR A 1 134 ? -2.651 -4.941 4.392 1.00 95.75 134 TYR A C 1
ATOM 1029 O O . TYR A 1 134 ? -2.704 -3.846 3.828 1.00 95.75 134 TYR A O 1
ATOM 1037 N N . TRP A 1 135 ? -3.466 -5.266 5.399 1.00 96.06 135 TRP A N 1
ATOM 1038 C CA . TRP A 1 135 ? -4.553 -4.398 5.860 1.00 96.06 135 TRP A CA 1
ATOM 1039 C C . TRP A 1 135 ? -4.051 -3.056 6.388 1.00 96.06 135 TRP A C 1
ATOM 1041 O O . TRP A 1 135 ? -4.620 -2.014 6.061 1.00 96.06 135 TRP A O 1
ATOM 1051 N N . ARG A 1 136 ? -2.944 -3.061 7.140 1.00 95.19 136 ARG A N 1
ATOM 1052 C CA . ARG A 1 136 ? -2.295 -1.825 7.598 1.00 95.19 136 ARG A CA 1
ATOM 1053 C C . ARG A 1 136 ? -1.844 -0.955 6.435 1.00 95.19 136 ARG A C 1
ATOM 1055 O O . ARG A 1 136 ? -2.134 0.238 6.425 1.00 95.19 136 ARG A O 1
ATOM 1062 N N . ALA A 1 137 ? -1.161 -1.538 5.451 1.00 95.31 137 ALA A N 1
ATOM 1063 C CA . ALA A 1 137 ? -0.703 -0.793 4.283 1.00 95.31 137 ALA A CA 1
ATOM 1064 C C . ALA A 1 137 ? -1.875 -0.189 3.493 1.00 95.31 137 ALA A C 1
ATOM 1066 O O . ALA A 1 137 ? -1.791 0.964 3.068 1.00 95.31 137 ALA A O 1
ATOM 1067 N N . PHE A 1 138 ? -2.979 -0.928 3.351 1.00 95.88 138 PHE A N 1
ATOM 1068 C CA . PHE A 1 138 ? -4.168 -0.441 2.658 1.00 95.88 138 PHE A CA 1
ATOM 1069 C C . PHE A 1 138 ? -4.857 0.703 3.424 1.00 95.88 138 PHE A C 1
ATOM 1071 O O . PHE A 1 138 ? -5.136 1.754 2.847 1.00 95.88 138 PHE A O 1
ATOM 1078 N N . ALA A 1 139 ? -5.042 0.564 4.739 1.00 95.38 139 ALA A N 1
ATOM 1079 C CA . ALA A 1 139 ? -5.611 1.624 5.571 1.00 95.38 139 ALA A CA 1
ATOM 1080 C C . ALA A 1 139 ? -4.747 2.899 5.565 1.00 95.38 139 ALA A C 1
ATOM 1082 O O . ALA A 1 139 ? -5.268 4.005 5.421 1.00 95.38 139 ALA A O 1
ATOM 1083 N N . VAL A 1 140 ? -3.419 2.759 5.664 1.00 93.69 140 VAL A N 1
ATOM 1084 C CA . VAL A 1 140 ? -2.477 3.890 5.578 1.00 93.69 140 VAL A CA 1
ATOM 1085 C C . VAL A 1 140 ? -2.553 4.584 4.222 1.00 93.69 140 VAL A C 1
ATOM 1087 O O . VAL A 1 140 ? -2.497 5.812 4.161 1.00 93.69 140 VAL A O 1
ATOM 1090 N N . PHE A 1 141 ? -2.718 3.822 3.142 1.00 94.88 141 PHE A N 1
ATOM 1091 C CA . PHE A 1 141 ? -2.909 4.383 1.812 1.00 94.88 141 PHE A CA 1
ATOM 1092 C C . PHE A 1 141 ? -4.195 5.227 1.712 1.00 94.88 141 PHE A C 1
ATOM 1094 O O . PHE A 1 141 ? -4.120 6.359 1.241 1.00 94.88 141 PHE A O 1
ATOM 1101 N N . GLU A 1 142 ? -5.344 4.740 2.193 1.00 94.44 142 GLU A N 1
ATOM 1102 C CA . GLU A 1 142 ? -6.605 5.510 2.154 1.00 94.44 142 GLU A CA 1
ATOM 1103 C C . GLU A 1 142 ? -6.548 6.771 3.030 1.00 94.44 142 GLU A C 1
ATOM 1105 O O . GLU A 1 142 ? -7.049 7.830 2.643 1.00 94.44 142 GLU A O 1
ATOM 1110 N N . MET A 1 143 ? -5.876 6.693 4.185 1.00 92.50 143 MET A N 1
ATOM 1111 C CA . MET A 1 143 ? -5.615 7.870 5.018 1.00 92.50 143 MET A CA 1
ATOM 1112 C C . MET A 1 143 ? -4.749 8.903 4.283 1.00 92.50 143 MET A C 1
ATOM 1114 O O . MET A 1 143 ? -5.030 10.098 4.356 1.00 92.50 143 MET A O 1
ATOM 1118 N N . ALA A 1 144 ? -3.727 8.458 3.545 1.00 91.94 144 ALA A N 1
ATOM 1119 C CA . ALA A 1 144 ? -2.860 9.336 2.760 1.00 91.94 144 ALA A CA 1
ATOM 1120 C C . ALA A 1 144 ? -3.555 9.931 1.517 1.00 91.94 144 ALA A C 1
ATOM 1122 O O . ALA A 1 144 ? -3.226 11.050 1.129 1.00 91.94 144 ALA A O 1
ATOM 1123 N N . ASP A 1 145 ? -4.528 9.228 0.921 1.00 91.31 145 ASP A N 1
ATOM 1124 C CA . ASP A 1 145 ? -5.384 9.740 -0.171 1.00 91.31 145 ASP A CA 1
ATOM 1125 C C . ASP A 1 145 ? -6.416 10.777 0.327 1.00 91.31 145 ASP A C 1
ATOM 1127 O O . ASP A 1 145 ? -7.137 11.375 -0.471 1.00 91.31 145 ASP A O 1
ATOM 1131 N N . GLY A 1 146 ? -6.509 10.998 1.645 1.00 90.81 146 GLY A N 1
ATOM 1132 C CA . GLY A 1 146 ? -7.459 11.931 2.253 1.00 90.81 146 GLY A CA 1
ATOM 1133 C C . GLY A 1 146 ? -8.894 11.400 2.299 1.00 90.81 146 GLY A C 1
ATOM 1134 O O . GLY A 1 146 ? -9.836 12.191 2.312 1.00 90.81 146 GLY A O 1
ATOM 1135 N N . LYS A 1 147 ? -9.077 10.071 2.309 1.00 92.62 147 LYS A N 1
ATOM 1136 C CA . LYS A 1 147 ? -10.390 9.406 2.313 1.00 92.62 147 LYS A CA 1
ATOM 1137 C C . LYS A 1 147 ? -10.594 8.579 3.585 1.00 92.62 147 LYS A C 1
ATOM 1139 O O . LYS A 1 147 ? -10.512 7.349 3.549 1.00 92.62 147 LYS A O 1
ATOM 1144 N N . PRO A 1 148 ? -10.885 9.227 4.726 1.00 91.62 148 PRO A N 1
ATOM 1145 C CA . PRO A 1 148 ? -11.020 8.526 6.000 1.00 91.62 148 PRO A CA 1
ATOM 1146 C C . PRO A 1 148 ? -12.202 7.550 6.026 1.00 91.62 148 PRO A C 1
ATOM 1148 O O . PRO A 1 148 ? -12.096 6.506 6.658 1.00 91.62 148 PRO A O 1
ATOM 1151 N N . ASP A 1 149 ? -13.289 7.819 5.298 1.00 93.94 149 ASP A N 1
ATOM 1152 C CA . ASP A 1 149 ? -14.446 6.912 5.243 1.00 93.94 149 ASP A CA 1
ATOM 1153 C C . ASP A 1 149 ? -14.116 5.574 4.574 1.00 93.94 149 ASP A C 1
ATOM 1155 O O . ASP A 1 149 ? -14.538 4.514 5.036 1.00 93.94 149 ASP A O 1
ATOM 1159 N N . ASN A 1 150 ? -13.283 5.601 3.532 1.00 94.12 150 ASN A N 1
ATOM 1160 C CA . ASN A 1 150 ? -12.771 4.377 2.928 1.00 94.12 150 ASN A CA 1
ATOM 1161 C C . ASN A 1 150 ? -11.846 3.638 3.898 1.00 94.12 150 ASN A C 1
ATOM 1163 O O . ASN A 1 150 ? -11.951 2.421 4.037 1.00 94.12 150 ASN A O 1
ATOM 1167 N N . ALA A 1 151 ? -10.970 4.366 4.601 1.00 95.31 151 ALA A N 1
ATOM 1168 C CA . ALA A 1 151 ? -10.092 3.773 5.605 1.00 95.31 151 ALA A CA 1
ATOM 1169 C C . ALA A 1 151 ? -10.895 3.077 6.720 1.00 95.31 151 ALA A C 1
ATOM 1171 O O . ALA A 1 151 ? -10.536 1.970 7.119 1.00 95.31 151 ALA A O 1
ATOM 1172 N N . ARG A 1 152 ? -12.023 3.659 7.158 1.00 95.06 152 ARG A N 1
ATOM 1173 C CA . ARG A 1 152 ? -12.965 3.027 8.099 1.00 95.06 152 ARG A CA 1
ATOM 1174 C C . ARG A 1 152 ? -13.519 1.716 7.556 1.00 95.06 152 ARG A C 1
ATOM 1176 O O . ARG A 1 152 ? -13.480 0.707 8.254 1.00 95.06 152 ARG A O 1
ATOM 1183 N N . ALA A 1 153 ? -13.991 1.708 6.310 1.00 95.12 153 ALA A N 1
ATOM 1184 C CA . ALA A 1 153 ? -14.530 0.503 5.680 1.00 95.12 153 ALA A CA 1
ATOM 1185 C C . ALA A 1 153 ? -13.471 -0.608 5.553 1.00 95.12 153 ALA A C 1
ATOM 1187 O O . ALA A 1 153 ? -13.754 -1.776 5.827 1.00 95.12 153 ALA A O 1
ATOM 1188 N N . VAL A 1 154 ? -12.237 -0.248 5.183 1.00 95.88 154 VAL A N 1
ATOM 1189 C CA . VAL A 1 154 ? -11.105 -1.183 5.104 1.00 95.88 154 VAL A CA 1
ATOM 1190 C C . VAL A 1 154 ? -10.759 -1.740 6.483 1.00 95.88 154 VAL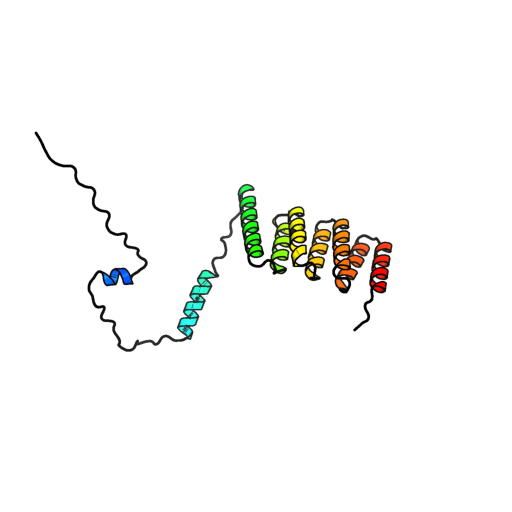 A C 1
ATOM 1192 O O . VAL A 1 154 ? -10.627 -2.952 6.626 1.00 95.88 154 VAL A O 1
ATOM 1195 N N . LEU A 1 155 ? -10.653 -0.890 7.507 1.00 94.69 155 LEU A N 1
ATOM 1196 C CA . LEU A 1 155 ? -10.324 -1.326 8.866 1.00 94.69 155 LEU A CA 1
ATOM 1197 C C . LEU A 1 155 ? -11.432 -2.175 9.487 1.00 94.69 155 LEU A C 1
ATOM 1199 O O . LEU A 1 155 ? -11.126 -3.166 10.134 1.00 94.69 155 LEU A O 1
ATOM 1203 N N . HIS A 1 156 ? -12.700 -1.869 9.219 1.00 93.81 156 HIS A N 1
ATOM 1204 C CA . HIS A 1 156 ? -13.820 -2.707 9.645 1.00 93.81 156 HIS A CA 1
ATOM 1205 C C . HIS A 1 156 ? -13.780 -4.100 8.992 1.00 93.81 156 HIS A C 1
ATOM 1207 O O . HIS A 1 156 ? -14.004 -5.119 9.647 1.00 93.81 156 HIS A O 1
ATOM 1213 N N . ARG A 1 157 ? -13.463 -4.183 7.690 1.00 94.88 157 ARG A N 1
ATOM 1214 C CA . ARG A 1 157 ? -13.226 -5.475 7.014 1.00 94.88 157 ARG A CA 1
ATOM 1215 C C . ARG A 1 157 ? -12.039 -6.212 7.638 1.00 94.88 157 ARG A C 1
ATOM 1217 O O . ARG A 1 157 ? -12.124 -7.419 7.867 1.00 94.88 157 ARG A O 1
ATOM 1224 N N . ALA A 1 158 ? -10.962 -5.490 7.938 1.00 94.88 158 ALA A N 1
ATOM 1225 C CA . ALA A 1 158 ? -9.754 -6.044 8.530 1.00 94.88 158 ALA A CA 1
ATOM 1226 C C . ALA A 1 158 ? -10.014 -6.632 9.925 1.00 94.88 158 ALA A C 1
ATOM 1228 O O . ALA A 1 158 ? -9.632 -7.773 10.165 1.00 94.88 158 ALA A O 1
ATOM 1229 N N . THR A 1 159 ? -10.722 -5.919 10.808 1.00 92.06 159 THR A N 1
ATOM 1230 C CA . THR A 1 159 ? -11.070 -6.414 12.153 1.00 92.06 159 THR A CA 1
ATOM 1231 C C . THR A 1 159 ? -12.045 -7.584 12.108 1.00 92.06 159 THR A C 1
ATOM 1233 O O . THR A 1 159 ? -11.953 -8.475 12.938 1.00 92.06 159 THR A O 1
ATOM 1236 N N . THR A 1 160 ? -12.934 -7.642 11.113 1.00 91.50 160 THR A N 1
ATOM 1237 C CA . THR A 1 160 ? -13.825 -8.802 10.922 1.00 91.50 160 THR A CA 1
ATOM 1238 C C . THR A 1 160 ? -13.052 -10.039 10.445 1.00 91.50 160 THR A C 1
ATOM 1240 O O . THR A 1 160 ? -13.378 -11.161 10.818 1.00 91.50 160 THR A O 1
ATOM 1243 N N . THR A 1 161 ? -12.024 -9.842 9.615 1.00 91.81 161 THR A N 1
ATOM 1244 C CA . THR A 1 161 ? -11.224 -10.937 9.036 1.00 91.81 161 THR A CA 1
ATOM 1245 C C . THR A 1 161 ? -10.156 -11.444 10.007 1.00 91.81 161 THR A C 1
ATOM 1247 O O . THR A 1 161 ? -9.917 -12.645 10.099 1.00 91.81 161 THR A O 1
ATOM 1250 N N . LEU A 1 162 ? -9.506 -10.527 10.725 1.00 91.12 162 LEU A N 1
ATOM 1251 C CA . LEU A 1 162 ? -8.408 -10.780 11.657 1.00 91.12 162 LEU A CA 1
ATOM 1252 C C . LEU A 1 162 ? -8.719 -10.156 13.023 1.00 91.12 162 LEU A C 1
ATOM 1254 O O . LEU A 1 162 ? -8.051 -9.213 13.452 1.00 91.12 162 LEU A O 1
ATOM 1258 N N . PRO A 1 163 ? -9.725 -10.675 13.736 1.00 88.88 163 PRO A N 1
ATOM 1259 C CA . PRO A 1 163 ? -10.170 -10.070 14.984 1.00 88.88 163 PRO A CA 1
ATOM 1260 C C . PRO A 1 163 ? -9.177 -10.270 16.142 1.00 88.88 163 PRO A C 1
ATOM 1262 O O . PRO A 1 163 ? -9.210 -9.516 17.109 1.00 88.88 163 PRO A O 1
ATOM 1265 N N . GLY A 1 164 ? -8.260 -11.240 16.046 1.00 86.94 164 GLY A N 1
ATOM 1266 C CA . GLY A 1 164 ? -7.207 -11.463 17.047 1.00 86.94 164 GLY A CA 1
ATOM 1267 C C . GLY A 1 164 ? -6.024 -10.493 16.960 1.00 86.94 164 GLY A C 1
ATOM 1268 O O . GLY A 1 164 ? -5.190 -10.469 17.859 1.00 86.94 164 GLY A O 1
ATOM 1269 N N . ASP A 1 165 ? -5.922 -9.693 15.897 1.00 90.06 165 ASP A N 1
ATOM 1270 C CA . ASP A 1 165 ? -4.797 -8.777 15.733 1.00 90.06 165 ASP A CA 1
ATOM 1271 C C . ASP A 1 165 ? -5.072 -7.414 16.381 1.00 90.06 165 ASP A C 1
ATOM 1273 O O . ASP A 1 165 ? -5.775 -6.559 15.835 1.00 90.06 165 ASP A O 1
ATOM 1277 N N . ALA A 1 166 ? -4.460 -7.198 17.545 1.00 90.50 166 ALA A N 1
ATOM 1278 C CA . ALA A 1 166 ? -4.546 -5.954 18.300 1.00 90.50 166 ALA A CA 1
ATOM 1279 C C . ALA A 1 166 ? -4.085 -4.722 17.499 1.00 90.50 166 ALA A C 1
ATOM 1281 O O . ALA A 1 166 ? -4.613 -3.626 17.699 1.00 90.50 166 ALA A O 1
ATOM 1282 N N . GLU A 1 167 ? -3.127 -4.868 16.578 1.00 91.19 167 GLU A N 1
ATOM 1283 C CA . GLU A 1 167 ? -2.587 -3.732 15.825 1.00 91.19 167 GLU A CA 1
ATOM 1284 C C . GLU A 1 167 ? -3.647 -3.114 14.899 1.00 91.19 167 GLU A C 1
ATOM 1286 O O . GLU A 1 167 ? -3.675 -1.893 14.722 1.00 91.19 167 GLU A O 1
ATOM 1291 N N . LEU A 1 168 ? -4.552 -3.929 14.345 1.00 93.44 168 LEU A N 1
ATOM 1292 C CA . LEU A 1 168 ? -5.640 -3.464 13.476 1.00 93.44 168 LEU A CA 1
ATOM 1293 C C . LEU A 1 168 ? -6.712 -2.705 14.262 1.00 93.44 168 LEU A C 1
ATOM 1295 O O . LEU A 1 168 ? -7.156 -1.641 13.822 1.00 93.44 168 LEU A O 1
ATOM 1299 N N . TRP A 1 169 ? -7.080 -3.201 15.445 1.00 93.12 169 TRP A N 1
ATOM 1300 C CA . TRP A 1 169 ? -8.014 -2.519 16.345 1.00 93.12 169 TRP A CA 1
ATOM 1301 C C . TRP A 1 169 ? -7.476 -1.163 16.798 1.00 93.12 169 TRP A C 1
ATOM 1303 O O . TRP A 1 169 ? -8.173 -0.149 16.714 1.00 93.12 169 TRP A O 1
ATOM 1313 N N . LEU A 1 170 ? -6.208 -1.120 17.215 1.00 93.06 170 LEU A N 1
ATOM 1314 C CA . LEU A 1 170 ? -5.551 0.121 17.619 1.00 93.06 170 LEU A CA 1
ATOM 1315 C C . LEU A 1 170 ? -5.467 1.124 16.467 1.00 93.06 170 LEU A C 1
ATOM 1317 O O . LEU A 1 170 ? -5.663 2.320 16.687 1.00 93.06 170 LEU A O 1
ATOM 1321 N N . LEU A 1 171 ? -5.221 0.656 15.240 1.00 93.94 171 LEU A N 1
ATOM 1322 C CA . LEU A 1 171 ? -5.204 1.516 14.060 1.00 93.94 171 LEU A CA 1
ATOM 1323 C C . LEU A 1 171 ? -6.588 2.126 13.773 1.00 93.94 171 LEU A C 1
ATOM 1325 O O . LEU A 1 171 ? -6.667 3.3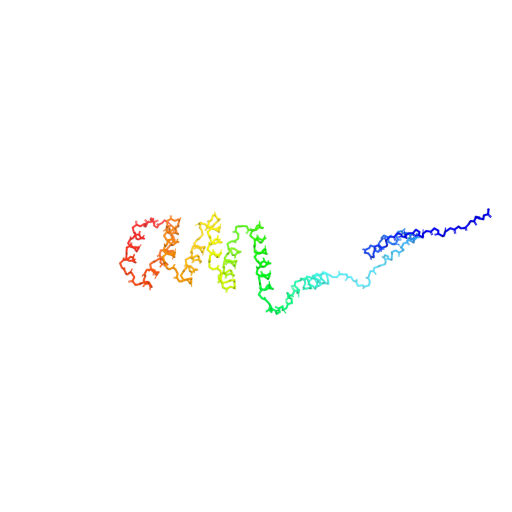13 13.461 1.00 93.94 171 LEU A O 1
ATOM 1329 N N . ALA A 1 172 ? -7.672 1.360 13.941 1.00 93.81 172 ALA A N 1
ATOM 1330 C CA . ALA A 1 172 ? -9.045 1.858 13.807 1.00 93.81 172 ALA A CA 1
ATOM 1331 C C . ALA A 1 172 ? -9.399 2.905 14.874 1.00 93.81 172 ALA A C 1
ATOM 1333 O O . ALA A 1 172 ? -9.916 3.974 14.552 1.00 93.81 172 ALA A O 1
ATOM 1334 N N . ILE A 1 173 ? -9.045 2.651 16.135 1.00 94.12 173 ILE A N 1
ATOM 1335 C CA . ILE A 1 173 ? -9.239 3.611 17.233 1.00 94.12 173 ILE A CA 1
ATOM 1336 C C . ILE A 1 173 ? -8.424 4.887 16.990 1.00 94.12 173 ILE A C 1
ATOM 1338 O O . ILE A 1 173 ? -8.910 5.998 17.215 1.00 94.12 173 ILE A O 1
ATOM 1342 N N . LEU A 1 174 ? -7.181 4.744 16.518 1.00 93.69 174 LEU A N 1
ATOM 1343 C CA . LEU A 1 174 ? -6.322 5.876 16.188 1.00 93.69 174 LEU A CA 1
ATOM 1344 C C . LEU A 1 174 ? -6.932 6.723 15.070 1.00 93.69 174 LEU A C 1
ATOM 1346 O O . LEU A 1 174 ? -6.930 7.945 15.199 1.00 93.69 174 LEU A O 1
ATOM 1350 N N . LEU A 1 175 ? -7.469 6.095 14.019 1.00 93.94 175 LEU A N 1
ATOM 1351 C CA . LEU A 1 175 ? -8.172 6.785 12.938 1.00 93.94 175 LEU A CA 1
ATOM 1352 C C . LEU A 1 175 ? -9.351 7.606 13.479 1.00 93.94 175 LEU A C 1
ATOM 1354 O O . LEU A 1 175 ? -9.437 8.797 13.201 1.00 93.94 175 LEU A O 1
ATOM 1358 N N . GLU A 1 176 ? -10.227 7.022 14.298 1.00 93.50 176 GLU A N 1
ATOM 1359 C CA . GLU A 1 176 ? -11.362 7.777 14.852 1.00 93.50 176 GLU A CA 1
ATOM 1360 C C . GLU A 1 176 ? -10.916 8.920 15.767 1.00 93.50 176 GLU A C 1
ATOM 1362 O O . GLU A 1 176 ? -11.503 10.005 15.760 1.00 93.50 176 GLU A O 1
ATOM 1367 N N . ARG A 1 177 ? -9.824 8.719 16.510 1.00 92.12 177 ARG A N 1
ATOM 1368 C CA . ARG A 1 177 ? -9.224 9.775 17.326 1.00 92.12 177 ARG A CA 1
ATOM 1369 C C . ARG A 1 177 ? -8.680 10.920 16.471 1.00 92.12 177 ARG A C 1
ATOM 1371 O O . ARG A 1 177 ? -8.881 12.072 16.846 1.00 92.12 177 ARG A O 1
ATOM 1378 N N . THR A 1 178 ? -8.006 10.639 15.351 1.00 91.44 178 THR A N 1
ATOM 1379 C CA . THR A 1 178 ? -7.494 11.698 14.459 1.00 91.44 178 THR A CA 1
ATOM 1380 C C . THR A 1 178 ? -8.611 12.435 13.727 1.00 91.44 178 THR A C 1
ATOM 1382 O O . THR A 1 178 ? -8.462 13.623 13.458 1.00 91.44 178 THR A O 1
ATOM 1385 N N . GLN A 1 179 ? -9.746 11.776 13.478 1.00 91.94 179 GLN A N 1
ATOM 1386 C CA . GLN A 1 179 ? -10.961 12.406 12.948 1.00 91.94 179 GLN A CA 1
ATOM 1387 C C . GLN A 1 179 ? -11.764 13.188 14.010 1.00 91.94 179 GLN A C 1
ATOM 1389 O O . GLN A 1 179 ? -12.714 13.885 13.668 1.00 91.94 179 GLN A O 1
ATOM 1394 N N . GLY A 1 180 ? -11.400 13.097 15.296 1.00 91.88 180 GLY A N 1
ATOM 1395 C CA . GLY A 1 180 ? -12.089 13.779 16.401 1.00 91.88 180 GLY A CA 1
ATOM 1396 C C . GLY A 1 180 ? -13.342 13.060 16.922 1.00 91.88 180 GLY A C 1
ATOM 1397 O O . GLY A 1 180 ? -14.021 13.563 17.819 1.00 91.88 180 GLY A O 1
ATOM 1398 N N . CYS A 1 181 ? -13.643 11.861 16.422 1.00 92.94 181 CYS A N 1
ATOM 1399 C CA . CYS A 1 181 ? -14.814 11.069 16.791 1.00 92.94 181 CYS A CA 1
ATOM 1400 C C . CYS A 1 181 ? -14.540 10.200 18.032 1.00 92.94 181 CYS A C 1
ATOM 1402 O O . CYS A 1 181 ? -14.444 8.976 17.963 1.00 92.94 181 CYS A O 1
ATOM 1404 N N . VAL A 1 182 ? -14.440 10.832 19.206 1.00 92.81 182 VAL A N 1
ATOM 1405 C CA . VAL A 1 182 ? -14.093 10.136 20.464 1.00 92.81 182 VAL A CA 1
ATOM 1406 C 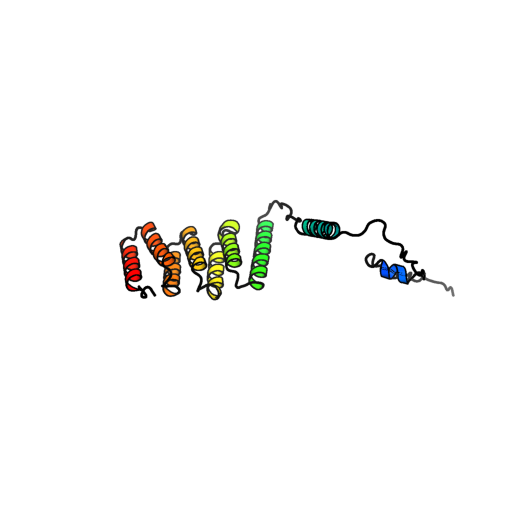C . VAL A 1 182 ? -15.139 9.092 20.880 1.00 92.81 182 VAL A C 1
ATOM 1408 O O . VAL A 1 182 ? -14.782 8.081 21.478 1.00 92.81 182 VAL A O 1
ATOM 1411 N N . ALA A 1 183 ? -16.421 9.310 20.568 1.00 93.56 183 ALA A N 1
ATOM 1412 C CA . ALA A 1 183 ? -17.480 8.338 20.854 1.00 93.56 183 ALA A CA 1
ATOM 1413 C C . ALA A 1 183 ? -17.253 7.025 20.083 1.00 93.56 183 ALA A C 1
ATOM 1415 O O . ALA A 1 183 ? -17.109 5.979 20.705 1.00 93.56 183 ALA A O 1
ATOM 1416 N N . ALA A 1 184 ? -17.065 7.113 18.762 1.00 91.81 184 ALA A N 1
ATOM 1417 C CA . ALA A 1 184 ? -16.788 5.955 17.911 1.00 91.81 184 ALA A CA 1
ATOM 1418 C C . ALA A 1 184 ? -15.504 5.217 18.325 1.00 91.81 184 ALA A C 1
ATOM 1420 O O . ALA A 1 184 ? -15.463 3.990 18.336 1.00 91.81 184 ALA A O 1
ATOM 1421 N N . ALA A 1 185 ? -14.466 5.955 18.734 1.00 92.88 185 ALA A N 1
ATOM 1422 C CA . ALA A 1 185 ? -13.235 5.364 19.254 1.00 92.88 185 ALA A CA 1
ATOM 1423 C C . ALA A 1 185 ? -13.471 4.531 20.530 1.00 92.88 185 ALA A C 1
ATOM 1425 O O . ALA A 1 185 ? -12.879 3.463 20.685 1.00 92.88 185 ALA A O 1
ATOM 1426 N N . ARG A 1 186 ? -14.341 4.995 21.441 1.00 92.62 186 ARG A N 1
ATOM 1427 C CA . ARG A 1 186 ? -14.722 4.233 22.643 1.00 92.62 186 ARG A CA 1
ATOM 1428 C C . ARG A 1 186 ? -15.558 3.014 22.291 1.00 92.62 186 ARG A C 1
ATOM 1430 O O . ARG A 1 186 ? -15.319 1.954 22.856 1.00 92.62 186 ARG A O 1
ATOM 1437 N N . ASP A 1 187 ? -16.490 3.151 21.355 1.00 92.50 187 ASP A N 1
ATOM 1438 C CA . ASP A 1 187 ? -17.340 2.042 20.922 1.00 92.50 187 ASP A CA 1
ATOM 1439 C C . ASP A 1 187 ? -16.502 0.925 20.288 1.00 92.50 187 ASP A C 1
ATOM 1441 O O . ASP A 1 187 ? -16.666 -0.241 20.639 1.00 92.50 187 ASP A O 1
ATOM 1445 N N . LEU A 1 188 ? -15.528 1.283 19.443 1.00 91.44 188 LEU A N 1
ATOM 1446 C CA . LEU A 1 188 ? -14.550 0.343 18.886 1.00 91.44 188 LEU A CA 1
ATOM 1447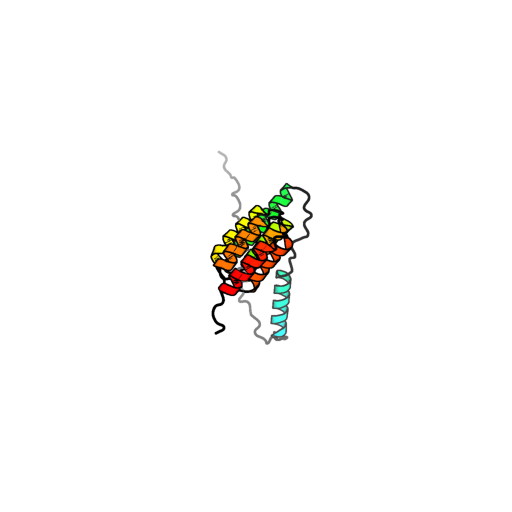 C C . LEU A 1 188 ? -13.689 -0.313 19.967 1.00 91.44 188 LEU A C 1
ATOM 1449 O O . LEU A 1 188 ? -13.447 -1.515 19.907 1.00 91.44 188 LEU A O 1
ATOM 1453 N N . TYR A 1 189 ? -13.236 0.452 20.962 1.00 90.56 189 TYR A N 1
ATOM 1454 C CA . TYR A 1 189 ? -12.455 -0.097 22.070 1.00 90.56 189 TYR A CA 1
ATOM 1455 C C . TYR A 1 189 ? -13.271 -1.086 22.909 1.00 90.56 189 TYR A C 1
ATOM 1457 O O . TYR A 1 189 ? -12.795 -2.176 23.206 1.00 90.56 189 TYR A O 1
ATOM 1465 N N . ASN A 1 190 ? -14.519 -0.750 23.234 1.00 91.31 190 ASN A N 1
ATOM 1466 C CA . ASN A 1 190 ? -15.423 -1.648 23.947 1.00 91.3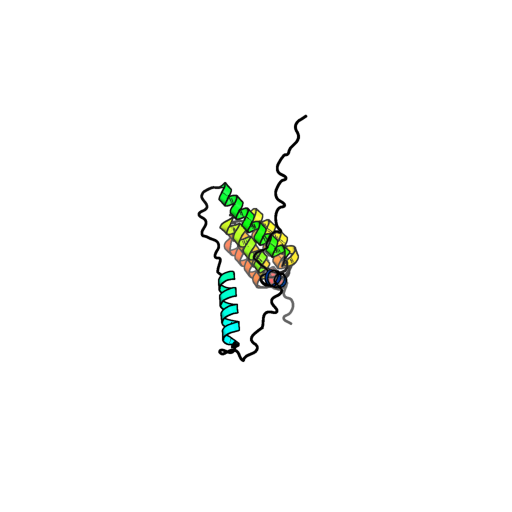1 190 ASN A CA 1
ATOM 1467 C C . ASN A 1 190 ? -15.718 -2.910 23.124 1.00 91.31 190 ASN A C 1
ATOM 1469 O O . ASN A 1 190 ? -15.712 -4.010 23.670 1.00 91.31 190 ASN A O 1
ATOM 1473 N N . ALA A 1 191 ? -15.925 -2.768 21.811 1.00 89.25 191 ALA A N 1
ATOM 1474 C CA . ALA A 1 191 ? -16.102 -3.902 20.907 1.00 89.25 191 ALA A CA 1
ATOM 1475 C C . ALA A 1 191 ? -14.870 -4.821 20.893 1.00 89.25 191 ALA A C 1
ATOM 1477 O O . ALA A 1 191 ? -15.021 -6.039 20.942 1.00 89.25 191 ALA A O 1
ATOM 1478 N N . TRP A 1 192 ? -13.664 -4.248 20.894 1.00 89.12 192 TRP A N 1
ATOM 1479 C CA . TRP A 1 192 ? -12.419 -5.009 20.978 1.00 89.12 192 TRP A CA 1
ATOM 1480 C C . TRP A 1 192 ? -12.273 -5.744 22.319 1.00 89.12 192 TRP A C 1
ATOM 1482 O O . TRP A 1 192 ? -11.947 -6.927 22.329 1.00 89.12 192 TRP A O 1
ATOM 1492 N N . MET A 1 193 ? -12.576 -5.087 23.443 1.00 86.12 193 MET A N 1
ATOM 1493 C CA . MET A 1 193 ? -12.525 -5.712 24.775 1.00 86.12 193 MET A CA 1
ATOM 1494 C C . MET A 1 193 ? -13.543 -6.849 24.925 1.00 86.12 193 MET A C 1
ATOM 1496 O O . MET A 1 193 ? -13.230 -7.879 25.509 1.00 86.12 193 MET A O 1
ATOM 1500 N N . ASN A 1 194 ? -14.739 -6.702 24.350 1.00 84.38 194 ASN A N 1
ATOM 1501 C CA . ASN A 1 194 ? -15.757 -7.756 24.357 1.00 84.38 194 ASN A CA 1
ATOM 1502 C C . ASN A 1 194 ? -15.371 -8.969 23.501 1.00 84.38 194 ASN A C 1
ATOM 1504 O O . ASN A 1 194 ? -15.931 -10.046 23.687 1.00 84.38 194 ASN A O 1
ATOM 1508 N N . TYR A 1 195 ? -14.458 -8.796 22.543 1.00 77.56 195 TYR A N 1
ATOM 1509 C CA . TYR A 1 195 ? -14.039 -9.865 21.647 1.00 77.56 195 TYR A CA 1
ATOM 1510 C C . TYR A 1 195 ? -13.049 -10.851 22.296 1.00 77.56 195 TYR A C 1
ATOM 1512 O O . TYR A 1 195 ? -12.878 -11.925 21.732 1.00 77.56 195 TYR A O 1
ATOM 1520 N N . GLN A 1 196 ? -12.424 -10.526 23.443 1.00 64.44 196 GLN A N 1
ATOM 1521 C CA . GLN A 1 196 ? -11.378 -11.334 24.105 1.00 64.44 196 GLN A CA 1
ATOM 1522 C C . GLN A 1 196 ? -11.539 -12.861 23.898 1.00 64.44 196 GLN A C 1
ATOM 1524 O O . GLN A 1 196 ? -12.370 -13.480 24.567 1.00 64.44 196 GLN A O 1
ATOM 1529 N N . PRO A 1 197 ? -10.748 -13.501 23.010 1.00 53.38 197 PRO A N 1
ATOM 1530 C CA . PRO A 1 197 ? -10.512 -14.930 23.121 1.00 53.38 197 PRO A CA 1
ATOM 1531 C C . PRO A 1 197 ? -9.565 -15.120 24.310 1.00 53.38 197 PRO A C 1
ATOM 1533 O O . PRO A 1 197 ? -8.601 -14.367 24.434 1.00 53.38 197 PRO A O 1
ATOM 1536 N N . GLU A 1 198 ? -9.872 -16.061 25.207 1.00 45.31 198 GLU A N 1
ATOM 1537 C CA . GLU A 1 198 ? -9.019 -16.370 26.361 1.00 45.31 198 GLU A CA 1
ATOM 1538 C C . GLU A 1 198 ? -7.546 -16.467 25.94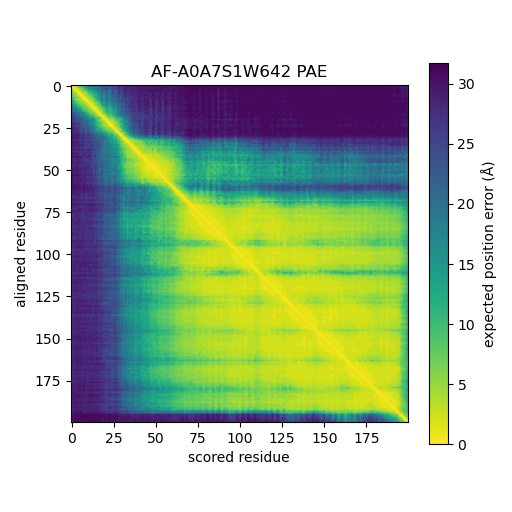6 1.00 45.31 198 GLU A C 1
ATOM 1540 O O . GLU A 1 198 ? -7.218 -17.111 24.945 1.00 45.31 198 GLU A O 1
ATOM 1545 N N . ASP A 1 199 ? -6.681 -15.816 26.725 1.00 47.69 199 ASP A N 1
ATOM 1546 C CA . ASP A 1 199 ? -5.234 -15.986 26.661 1.00 47.69 199 ASP A CA 1
ATOM 1547 C C . ASP A 1 199 ? -4.914 -17.483 26.853 1.00 47.69 199 ASP A C 1
ATOM 1549 O O . ASP A 1 199 ? -4.949 -17.993 27.975 1.00 47.69 199 ASP A O 1
ATOM 1553 N N . ALA A 1 200 ? -4.654 -18.191 25.750 1.00 37.50 200 ALA A N 1
ATOM 1554 C CA . ALA A 1 200 ? -4.206 -19.585 25.719 1.00 37.50 200 ALA A CA 1
ATOM 1555 C C . ALA A 1 200 ? -2.712 -19.672 25.392 1.00 37.50 200 ALA A C 1
ATOM 1557 O O . ALA A 1 200 ? -2.268 -18.976 24.447 1.00 37.50 200 ALA A O 1
#